Protein AF-A0A7W6RFQ3-F1 (afdb_monomer_lite)

pLDDT: mean 73.25, std 22.26, range [36.75, 98.38]

Foldseek 3Di:
DDDDDDDDDDPPDPDDDDDDDDDDDDDDDPDDDDDPDPPPPPPPVLVVVLVVCCVVPVVVSVVSVVVVVVVVVVVVVCVVCLLVVLVVLLVVLVVLLVVLVVVLVVLLVCLVVPLLVSLLVLLVSLLSLLVSLCSNLVSLPPDDDPPVPPPPPDDPPDPPPDPPDDDDDDDDDDDDDDDDDDDDDDDDDDDDDDDDDDDDDDPDDDDDDDDDDDDDDDDDDDDDPPPDPPPPPVVVSVVSLVVVLVSSVVSLVSSVVSLVSSQVVCVVVVNHDDPSSVSSVVSSVSSVVSSCVSCVVVPPVVPPPPPD

Secondary structure (DSSP, 8-state):
----PPPP------------------------------------HHHHHHHHHHHH-HHHHHHHHHHHHHHHHHHHHHHH-HHHHHHHHHHHHHHHHHHHHHHHHHHHHHHHH-HHHHHHHHHHHHHHHHHHHHHHHHHH--SSS-GGGS------------------------------------------------PPP---PPPP---------------------STHHHHHHHHHHHHHHHHHHHHHHHHHHHHHHHHHHHHHHT--S-HHHHHHHHHHHHHHHHHHHHHSHHHHGGGSSS--

Structure (mmCIF, N/CA/C/O backbone):
data_AF-A0A7W6RFQ3-F1
#
_entry.id   AF-A0A7W6RFQ3-F1
#
loop_
_atom_site.group_PDB
_atom_site.id
_atom_site.type_symbol
_atom_site.label_atom_id
_atom_site.label_alt_id
_atom_site.label_comp_id
_atom_site.label_asym_id
_atom_site.label_entity_id
_atom_site.label_seq_id
_atom_site.pdbx_PDB_ins_code
_atom_site.Cartn_x
_atom_site.Cartn_y
_atom_site.Cartn_z
_atom_site.occupancy
_atom_site.B_iso_or_equiv
_atom_site.auth_seq_id
_atom_site.auth_comp_id
_atom_site.auth_asym_id
_atom_site.auth_atom_id
_atom_site.pdbx_PDB_model_num
ATOM 1 N N . MET A 1 1 ? 15.328 46.735 -15.456 1.00 50.31 1 MET A N 1
ATOM 2 C CA . MET A 1 1 ? 14.967 45.759 -16.505 1.00 50.31 1 MET A CA 1
ATOM 3 C C . MET A 1 1 ? 13.890 44.851 -15.934 1.00 50.31 1 MET A C 1
ATOM 5 O O . MET A 1 1 ? 14.204 44.046 -15.069 1.00 50.31 1 MET A O 1
ATOM 9 N N . LEU A 1 2 ? 12.624 45.067 -16.305 1.00 43.03 2 LEU A N 1
ATOM 10 C CA . LEU A 1 2 ? 11.508 44.216 -15.882 1.00 43.03 2 LEU A CA 1
ATOM 11 C C . LEU A 1 2 ? 11.421 43.020 -16.833 1.00 43.03 2 LEU A C 1
ATOM 13 O O . LEU A 1 2 ? 11.229 43.207 -18.031 1.00 43.03 2 LEU A O 1
ATOM 17 N N . VAL A 1 3 ? 11.587 41.813 -16.296 1.00 50.88 3 VAL A N 1
ATOM 18 C CA . VAL A 1 3 ? 11.426 40.554 -17.031 1.00 50.88 3 VAL A CA 1
ATOM 19 C C . VAL A 1 3 ? 10.013 40.048 -16.757 1.00 50.88 3 VAL A C 1
ATOM 21 O O . VAL A 1 3 ? 9.719 39.553 -15.672 1.00 50.88 3 VAL A O 1
ATOM 24 N N . THR A 1 4 ? 9.122 40.241 -17.724 1.00 55.88 4 THR A N 1
ATOM 25 C CA . THR A 1 4 ? 7.755 39.715 -17.739 1.00 55.88 4 THR A CA 1
ATOM 26 C C . THR A 1 4 ? 7.782 38.238 -18.129 1.00 55.88 4 THR A C 1
ATOM 28 O O . THR A 1 4 ? 8.182 37.885 -19.237 1.00 55.88 4 THR A O 1
ATOM 31 N N . SER A 1 5 ? 7.376 37.359 -17.215 1.00 50.09 5 SER A N 1
ATOM 32 C CA . SER A 1 5 ? 7.257 35.918 -17.449 1.00 50.09 5 SER A CA 1
ATOM 33 C C . SER A 1 5 ? 5.950 35.572 -18.190 1.00 50.09 5 SER A C 1
ATOM 35 O O . SER A 1 5 ? 4.898 36.127 -17.864 1.00 50.09 5 SER A O 1
ATOM 37 N N . PRO A 1 6 ? 5.980 34.661 -19.183 1.00 62.56 6 PRO A N 1
ATOM 38 C CA . PRO A 1 6 ? 4.793 34.253 -19.928 1.00 62.56 6 PRO A CA 1
ATOM 39 C C . PRO A 1 6 ? 3.934 33.258 -19.136 1.00 62.56 6 PRO A C 1
ATOM 41 O O . PRO A 1 6 ? 4.420 32.274 -18.579 1.00 62.56 6 PRO A O 1
ATOM 44 N N . THR A 1 7 ? 2.630 33.522 -19.106 1.00 59.94 7 THR A N 1
ATOM 45 C CA . THR A 1 7 ? 1.593 32.684 -18.495 1.00 59.94 7 THR A CA 1
ATOM 46 C C . THR A 1 7 ? 1.281 31.481 -19.400 1.00 59.94 7 THR A C 1
ATOM 48 O O . THR A 1 7 ? 0.945 31.697 -20.567 1.00 59.94 7 THR A O 1
ATOM 51 N N . PRO A 1 8 ? 1.340 30.223 -18.925 1.00 59.62 8 PRO A N 1
ATOM 52 C CA . PRO A 1 8 ? 0.908 29.084 -19.728 1.00 59.62 8 PRO A CA 1
ATOM 53 C C . PRO A 1 8 ? -0.627 29.019 -19.781 1.00 59.62 8 PRO A C 1
ATOM 55 O O . PRO A 1 8 ? -1.299 28.845 -18.763 1.00 59.62 8 PRO A O 1
ATOM 58 N N . GLN A 1 9 ? -1.183 29.163 -20.985 1.00 56.81 9 GLN A N 1
ATOM 59 C CA . GLN A 1 9 ? -2.595 28.912 -21.271 1.00 56.81 9 GLN A CA 1
ATOM 60 C C . GLN A 1 9 ? -2.863 27.402 -21.213 1.00 56.81 9 GLN A C 1
ATOM 62 O O . GLN A 1 9 ? -2.353 26.630 -22.022 1.00 56.81 9 GLN A O 1
ATOM 67 N N . ASN A 1 10 ? -3.674 26.987 -20.241 1.00 48.34 10 ASN A N 1
ATOM 68 C CA . ASN A 1 10 ? -4.188 25.627 -20.115 1.00 48.34 10 ASN A CA 1
ATOM 69 C C . ASN A 1 10 ? -5.214 25.360 -21.231 1.00 48.34 10 ASN A C 1
ATOM 71 O O . ASN A 1 10 ? -6.371 25.772 -21.141 1.00 48.34 10 ASN A O 1
ATOM 75 N N . ALA A 1 11 ? -4.789 24.667 -22.287 1.00 44.84 11 ALA A N 1
ATOM 76 C CA . ALA A 1 11 ? -5.662 24.162 -23.340 1.00 44.84 11 ALA A CA 1
ATOM 77 C C . ALA A 1 11 ? -6.389 22.894 -22.856 1.00 44.84 11 ALA A C 1
ATOM 79 O O . ALA A 1 11 ? -5.908 21.772 -23.010 1.00 44.84 11 ALA A O 1
ATOM 80 N N . ALA A 1 12 ? -7.564 23.073 -22.254 1.00 46.59 12 ALA A N 1
ATOM 81 C CA . ALA A 1 12 ? -8.476 21.983 -21.929 1.00 46.59 12 ALA A CA 1
ATOM 82 C C . ALA A 1 12 ? -9.219 21.513 -23.195 1.00 46.59 12 ALA A C 1
ATOM 84 O O . ALA A 1 12 ? -10.335 21.947 -23.475 1.00 46.59 12 ALA A O 1
ATOM 85 N N . LEU A 1 13 ? -8.609 20.612 -23.970 1.00 50.53 13 LEU A N 1
ATOM 86 C CA . LEU A 1 13 ? -9.306 19.856 -25.014 1.00 50.53 13 LEU A CA 1
ATOM 87 C C . LEU A 1 13 ? -9.924 18.591 -24.404 1.00 50.53 13 LEU A C 1
ATOM 89 O O . LEU A 1 13 ? -9.301 17.536 -24.307 1.00 50.53 13 LEU A O 1
ATOM 93 N N . PHE A 1 14 ? -11.182 18.724 -23.985 1.00 46.09 14 PHE A N 1
ATOM 94 C CA . PHE A 1 14 ? -12.075 17.618 -23.649 1.00 46.09 14 PHE A CA 1
ATOM 95 C C . PHE A 1 14 ? -12.453 16.863 -24.935 1.00 46.09 14 PHE A C 1
ATOM 97 O O . PHE A 1 14 ? -13.366 17.261 -25.656 1.00 46.09 14 PHE A O 1
ATOM 104 N N . PHE A 1 15 ? -11.760 15.763 -25.233 1.00 48.6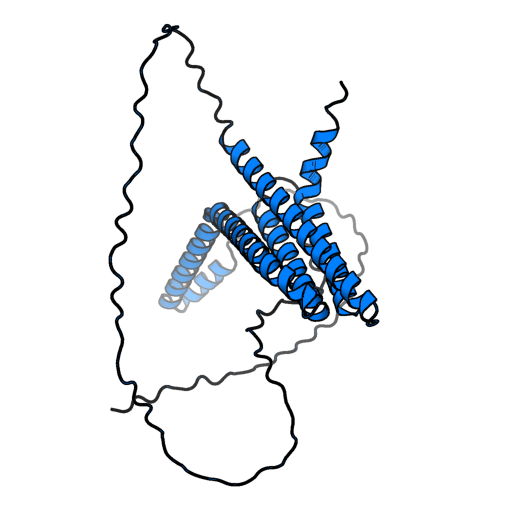6 15 PHE A N 1
ATOM 105 C CA . PHE A 1 15 ? -12.133 14.842 -26.310 1.00 48.66 15 PHE A CA 1
ATOM 106 C C . PHE A 1 15 ? -12.851 13.625 -25.710 1.00 48.66 15 PHE A C 1
ATOM 108 O O . PHE A 1 15 ? -12.245 12.611 -25.375 1.00 48.66 15 PHE A O 1
ATOM 115 N N . ALA A 1 16 ? -14.165 13.748 -25.511 1.00 49.28 16 ALA A N 1
ATOM 116 C CA . ALA A 1 16 ? -15.023 12.664 -25.042 1.00 49.28 16 ALA A CA 1
ATOM 117 C C . ALA A 1 16 ? -15.523 11.823 -26.232 1.00 49.28 16 ALA A C 1
ATOM 119 O O . ALA A 1 16 ? -16.630 12.022 -26.729 1.00 49.28 16 ALA A O 1
ATOM 120 N N . SER A 1 17 ? -14.719 10.864 -26.694 1.00 57.66 17 SER A N 1
ATOM 121 C CA . SER A 1 17 ? -15.147 9.849 -27.664 1.00 57.66 17 SER A CA 1
ATOM 122 C C . SER A 1 17 ? -15.745 8.633 -26.944 1.00 57.66 17 SER A C 1
ATOM 124 O O . SER A 1 17 ? -15.059 7.693 -26.548 1.00 57.66 17 SER A O 1
ATOM 126 N N . ARG A 1 18 ? -17.073 8.636 -26.779 1.00 51.69 18 ARG A N 1
ATOM 127 C CA . ARG A 1 18 ? -17.849 7.427 -26.454 1.00 51.69 18 ARG A CA 1
ATOM 128 C C . ARG A 1 18 ? -17.804 6.472 -27.649 1.00 51.69 18 ARG A C 1
ATOM 130 O O . ARG A 1 18 ? -18.395 6.771 -28.683 1.00 51.69 18 ARG A O 1
ATOM 137 N N . GLN A 1 19 ? -17.157 5.318 -27.503 1.00 55.78 19 GLN A N 1
ATOM 138 C CA . GLN A 1 19 ? -17.326 4.203 -28.438 1.00 55.78 19 GLN A CA 1
ATOM 139 C C . GLN A 1 19 ? -18.462 3.273 -27.972 1.00 55.78 19 GLN A C 1
ATOM 141 O O . GLN A 1 19 ? -18.548 2.978 -26.777 1.00 55.78 19 GLN A O 1
ATOM 146 N N . PRO A 1 20 ? -19.343 2.807 -28.879 1.00 60.16 20 PRO A N 1
ATOM 147 C CA . PRO A 1 20 ? -20.381 1.834 -28.557 1.00 60.16 20 PRO A CA 1
ATOM 148 C C . PRO A 1 20 ? -19.802 0.416 -28.433 1.00 60.16 20 PRO A C 1
ATOM 150 O O . PRO A 1 20 ? -19.043 -0.047 -29.284 1.00 60.16 20 PRO A O 1
ATOM 153 N N . ALA A 1 21 ? -20.199 -0.285 -27.369 1.00 48.47 21 ALA A N 1
ATOM 154 C CA . ALA A 1 21 ? -19.870 -1.683 -27.127 1.00 48.47 21 ALA A CA 1
ATOM 155 C C . ALA A 1 21 ? -20.577 -2.588 -28.151 1.00 48.47 21 ALA A C 1
ATOM 157 O O . ALA A 1 21 ? -21.796 -2.749 -28.118 1.00 48.47 21 ALA A O 1
ATOM 158 N N . VAL A 1 22 ? -19.806 -3.186 -29.059 1.00 57.22 22 VAL A N 1
ATOM 159 C CA . VAL A 1 22 ? -20.290 -4.214 -29.988 1.00 57.22 22 VAL A CA 1
ATOM 160 C C . VAL A 1 22 ? -20.111 -5.579 -29.327 1.00 57.22 22 VAL A C 1
ATOM 162 O O . VAL A 1 22 ? -18.989 -6.041 -29.120 1.00 57.22 22 VAL A O 1
ATOM 165 N N . ALA A 1 23 ? -21.225 -6.221 -28.978 1.00 56.59 23 ALA A N 1
ATOM 166 C CA . ALA A 1 23 ? -21.255 -7.590 -28.483 1.00 56.59 23 ALA A CA 1
ATOM 167 C C . ALA A 1 23 ? -20.775 -8.552 -29.585 1.00 56.59 23 ALA A C 1
ATOM 169 O O . ALA A 1 23 ? -21.462 -8.755 -30.586 1.00 56.59 23 ALA A O 1
ATOM 170 N N . ARG A 1 24 ? -19.588 -9.148 -29.418 1.00 48.66 24 ARG A N 1
ATOM 171 C CA . ARG A 1 24 ? -19.116 -10.240 -30.279 1.00 48.66 24 ARG A CA 1
ATOM 172 C C . ARG A 1 24 ? -19.507 -11.584 -29.677 1.00 48.66 24 ARG A C 1
ATOM 174 O O . ARG A 1 24 ? -18.960 -12.022 -28.672 1.00 48.66 24 ARG A O 1
ATOM 181 N N . SER A 1 25 ? -20.469 -12.206 -30.350 1.00 55.38 25 SER A N 1
ATOM 182 C CA . SER A 1 25 ? -20.849 -13.611 -30.251 1.00 55.38 25 SER A CA 1
ATOM 183 C C . SER A 1 25 ? -19.637 -14.512 -30.514 1.00 55.38 25 SER A C 1
ATOM 185 O O . SER A 1 25 ? -19.032 -14.458 -31.585 1.00 55.38 25 SER A O 1
ATOM 187 N N . SER A 1 26 ? -19.272 -15.327 -29.527 1.00 53.00 26 SER A N 1
ATOM 188 C CA . SER A 1 26 ? -18.285 -16.395 -29.659 1.00 53.00 26 SER A CA 1
ATOM 189 C C . SER A 1 26 ? -18.980 -17.675 -30.135 1.00 53.00 26 SER A C 1
ATOM 191 O O . SER A 1 26 ? -19.398 -18.505 -29.327 1.00 53.00 26 SER A O 1
ATOM 193 N N . ALA A 1 27 ? -19.120 -17.834 -31.449 1.00 49.38 27 ALA A N 1
ATOM 194 C CA . ALA A 1 27 ? -19.365 -19.140 -32.047 1.00 49.38 27 ALA A CA 1
ATOM 195 C C . ALA A 1 27 ? -18.018 -19.862 -32.193 1.00 49.38 27 ALA A C 1
ATOM 197 O O . ALA A 1 27 ? -17.098 -19.362 -32.842 1.00 49.38 27 ALA A O 1
ATOM 198 N N . GLY A 1 28 ? -17.899 -21.015 -31.534 1.00 56.75 28 GLY A N 1
ATOM 199 C CA . GLY A 1 28 ? -16.737 -21.887 -31.612 1.00 56.75 28 GLY A CA 1
ATOM 200 C C . GLY A 1 28 ? -16.536 -22.426 -33.025 1.00 56.75 28 GLY A C 1
ATOM 201 O O . GLY A 1 28 ? -17.416 -23.074 -33.584 1.00 56.75 28 GLY A O 1
ATOM 202 N N . ALA A 1 29 ? -15.349 -22.184 -33.570 1.00 49.03 29 ALA A N 1
ATOM 203 C CA . ALA A 1 29 ? -14.832 -22.875 -34.736 1.00 49.03 29 ALA A CA 1
ATOM 204 C C . ALA A 1 29 ? -13.489 -23.500 -34.346 1.00 49.03 29 ALA A C 1
ATOM 206 O O . ALA A 1 29 ? -12.451 -22.840 -34.316 1.00 49.03 29 ALA A O 1
ATOM 207 N N . SER A 1 30 ? -13.537 -24.785 -34.001 1.00 62.03 30 SER A N 1
ATOM 208 C CA . SER A 1 30 ? -12.372 -25.659 -33.913 1.00 62.03 30 SER A CA 1
ATOM 209 C C . SER A 1 30 ? -11.826 -25.866 -35.328 1.00 62.03 30 SER A C 1
ATOM 211 O O . SER A 1 30 ? -12.314 -26.711 -36.074 1.00 62.03 30 SER A O 1
ATOM 213 N N . GLY A 1 31 ? -10.861 -25.032 -35.712 1.00 47.56 31 GLY A N 1
ATOM 214 C CA . GLY A 1 31 ? -10.110 -25.136 -36.961 1.00 47.56 31 GLY A CA 1
ATOM 215 C C . GLY A 1 31 ? -8.704 -25.709 -36.730 1.00 47.56 31 GLY A C 1
ATOM 216 O O . GLY A 1 31 ? -8.139 -25.515 -35.652 1.00 47.56 31 GLY A O 1
ATOM 217 N N . PRO A 1 32 ? -8.144 -26.424 -37.719 1.00 52.38 32 PRO A N 1
ATOM 218 C CA . PRO A 1 32 ? -6.929 -27.221 -37.586 1.00 52.38 32 PRO A CA 1
ATOM 219 C C . PRO A 1 32 ? -5.690 -26.340 -37.432 1.00 52.38 32 PRO A C 1
ATOM 221 O O . PRO A 1 32 ? -5.537 -25.352 -38.142 1.00 52.38 32 PRO A O 1
ATOM 224 N N . THR A 1 33 ? -4.789 -26.741 -36.537 1.00 56.47 33 THR A N 1
ATOM 225 C CA . THR A 1 33 ? -3.439 -26.195 -36.350 1.00 56.47 33 THR A CA 1
ATOM 226 C C . THR A 1 33 ? -2.581 -26.402 -37.603 1.00 56.47 33 THR A C 1
ATOM 228 O O . THR A 1 33 ? -2.184 -27.544 -37.859 1.00 56.47 33 THR A O 1
ATOM 231 N N . PRO A 1 34 ? -2.227 -25.351 -38.366 1.00 49.62 34 PRO A N 1
ATOM 232 C CA . PRO A 1 34 ? -1.240 -25.459 -39.420 1.00 49.62 34 PRO A CA 1
ATOM 233 C C . PRO A 1 34 ? 0.105 -24.943 -38.908 1.00 49.62 34 PRO A C 1
ATOM 235 O O . PRO A 1 34 ? 0.230 -23.791 -38.510 1.00 49.62 34 PRO A O 1
ATOM 238 N N . GLY A 1 35 ? 1.103 -25.821 -38.969 1.00 48.72 35 GLY A N 1
ATOM 239 C CA . GLY A 1 35 ? 2.469 -25.473 -39.345 1.00 48.72 35 GLY A CA 1
ATOM 240 C C . GLY A 1 35 ? 3.187 -24.436 -38.487 1.00 48.72 35 GLY A C 1
ATOM 241 O O . GLY A 1 35 ? 2.990 -23.232 -38.621 1.00 48.72 35 GLY A O 1
ATOM 242 N N . SER A 1 36 ? 4.151 -24.931 -37.720 1.00 50.47 36 SER A N 1
ATOM 243 C CA . SER A 1 36 ? 5.307 -24.222 -37.177 1.00 50.47 36 SER A CA 1
ATOM 244 C C . SER A 1 36 ? 6.114 -23.541 -38.298 1.00 50.47 36 SER A C 1
ATOM 246 O O . SER A 1 36 ? 7.198 -23.985 -38.667 1.00 50.47 36 SER A O 1
ATOM 248 N N . ALA A 1 37 ? 5.570 -22.481 -38.894 1.00 54.28 37 ALA A N 1
ATOM 249 C CA . ALA A 1 37 ? 6.296 -21.620 -39.807 1.00 54.28 37 ALA A CA 1
ATOM 250 C C . ALA A 1 37 ? 7.289 -20.809 -38.973 1.00 54.28 37 ALA A C 1
ATOM 252 O O . ALA A 1 37 ? 6.911 -20.053 -38.076 1.00 54.28 37 ALA A O 1
ATOM 253 N N . THR A 1 38 ? 8.568 -21.030 -39.256 1.00 52.81 38 THR A N 1
ATOM 254 C CA . THR A 1 38 ? 9.720 -20.259 -38.794 1.00 52.81 38 THR A CA 1
ATOM 255 C C . THR A 1 38 ? 9.373 -18.778 -38.690 1.00 52.81 38 THR A C 1
ATOM 257 O O . THR A 1 38 ? 9.123 -18.115 -39.698 1.00 52.81 38 THR A O 1
ATOM 260 N N . ARG A 1 39 ? 9.343 -18.275 -37.453 1.00 50.84 39 ARG A N 1
ATOM 261 C CA . ARG A 1 39 ? 9.165 -16.869 -37.087 1.00 50.84 39 ARG A CA 1
ATOM 262 C C . ARG A 1 39 ? 10.429 -16.107 -37.497 1.00 50.84 39 ARG A C 1
ATOM 264 O O . ARG A 1 39 ? 11.229 -15.734 -36.652 1.00 50.84 39 ARG A O 1
ATOM 271 N N . ALA A 1 40 ? 10.648 -15.985 -38.802 1.00 54.00 40 ALA A N 1
ATOM 272 C CA . ALA A 1 40 ? 11.656 -15.105 -39.359 1.00 54.00 40 ALA A CA 1
ATOM 273 C C . ALA A 1 40 ? 11.339 -13.684 -38.886 1.00 54.00 40 ALA A C 1
ATOM 275 O O . ALA A 1 40 ? 10.172 -13.280 -38.915 1.00 54.00 40 ALA A O 1
ATOM 276 N N . ASP A 1 41 ? 12.372 -12.994 -38.408 1.00 52.22 41 ASP A N 1
ATOM 277 C CA . ASP A 1 41 ? 12.395 -11.587 -38.027 1.00 52.22 41 ASP A CA 1
ATOM 278 C C . ASP A 1 41 ? 11.496 -10.748 -38.932 1.00 52.22 41 ASP A C 1
ATOM 280 O O . ASP A 1 41 ? 11.868 -10.333 -40.030 1.00 52.22 41 ASP A O 1
ATOM 284 N N . ARG A 1 42 ? 10.268 -10.503 -38.476 1.00 53.25 42 ARG A N 1
ATOM 285 C CA . ARG A 1 42 ? 9.411 -9.510 -39.099 1.00 53.25 42 ARG A CA 1
ATOM 286 C C . ARG A 1 42 ? 9.976 -8.177 -38.636 1.00 53.25 42 ARG A C 1
ATOM 288 O O . ARG A 1 42 ? 9.619 -7.722 -37.550 1.00 53.25 42 ARG A O 1
ATOM 295 N N . ALA A 1 43 ? 10.911 -7.637 -39.421 1.00 58.75 43 ALA A N 1
ATOM 296 C CA . ALA A 1 43 ? 11.426 -6.284 -39.259 1.00 58.75 43 ALA A CA 1
ATOM 297 C C . ALA A 1 43 ? 10.249 -5.364 -38.922 1.00 58.75 43 ALA A C 1
ATOM 299 O O . ALA A 1 43 ? 9.170 -5.465 -39.522 1.00 58.75 43 ALA A O 1
ATOM 300 N N . LEU A 1 44 ? 10.406 -4.577 -37.860 1.00 67.62 44 LEU A N 1
ATOM 301 C CA . LEU A 1 44 ? 9.310 -3.775 -37.344 1.00 67.62 44 LEU A CA 1
ATOM 302 C C . LEU A 1 44 ? 8.873 -2.805 -38.454 1.00 67.62 44 LEU A C 1
ATOM 304 O O . LEU A 1 44 ? 9.733 -2.262 -39.145 1.00 67.62 44 LEU A O 1
ATOM 308 N N . PRO A 1 45 ? 7.564 -2.532 -38.615 1.00 76.62 45 PRO A N 1
ATOM 309 C CA . PRO A 1 45 ? 7.057 -1.628 -39.657 1.00 76.62 45 PRO A CA 1
ATOM 310 C C . PRO A 1 45 ? 7.683 -0.220 -39.602 1.00 76.62 45 PRO A C 1
ATOM 312 O O . PRO A 1 45 ? 7.589 0.552 -40.551 1.00 76.62 45 PRO A O 1
ATOM 315 N N . SER A 1 46 ? 8.335 0.115 -38.490 1.00 79.56 46 SER A N 1
ATOM 316 C CA . SER A 1 46 ? 9.107 1.332 -38.272 1.00 79.56 46 SER A CA 1
ATOM 317 C C . SER A 1 46 ? 10.364 1.438 -39.147 1.00 79.56 46 SER A C 1
ATOM 319 O O . SER A 1 46 ? 10.725 2.549 -39.527 1.00 79.56 46 SER A O 1
ATOM 321 N N . ASP A 1 47 ? 11.031 0.323 -39.462 1.00 86.94 47 ASP A N 1
ATOM 322 C CA . ASP A 1 47 ? 12.273 0.324 -40.249 1.00 86.94 47 ASP A CA 1
ATOM 323 C C . ASP A 1 47 ? 11.984 0.627 -41.732 1.00 86.94 47 ASP A C 1
ATOM 325 O O . ASP A 1 47 ? 12.705 1.404 -42.360 1.00 86.94 47 ASP A O 1
ATOM 329 N N . ASP A 1 48 ? 10.861 0.123 -42.258 1.00 89.81 48 ASP A N 1
ATOM 330 C CA . ASP A 1 48 ? 10.386 0.421 -43.617 1.00 89.81 48 ASP A CA 1
ATOM 331 C C . ASP A 1 48 ? 10.015 1.902 -43.787 1.00 89.81 48 ASP A C 1
ATOM 333 O O . ASP A 1 48 ? 10.319 2.515 -44.812 1.00 89.81 48 ASP A O 1
ATOM 337 N N . LEU A 1 49 ? 9.398 2.512 -42.768 1.00 89.81 49 LEU A N 1
ATOM 338 C CA . LEU A 1 49 ? 9.073 3.942 -42.785 1.00 89.81 49 LEU A CA 1
ATOM 339 C C . LEU A 1 49 ? 10.335 4.811 -42.771 1.00 89.81 49 LEU A C 1
ATOM 341 O O . LEU A 1 49 ? 10.399 5.793 -43.506 1.00 89.81 49 LEU A O 1
ATOM 345 N N . ILE A 1 50 ? 11.354 4.442 -41.989 1.00 91.69 50 ILE A N 1
ATOM 346 C CA . ILE A 1 50 ? 12.647 5.141 -42.008 1.00 91.69 50 ILE A CA 1
ATOM 347 C C . ILE A 1 50 ? 13.330 4.966 -43.365 1.00 91.69 50 ILE A C 1
ATOM 349 O O . ILE A 1 50 ? 13.903 5.925 -43.875 1.00 91.69 50 ILE A O 1
ATOM 353 N N . ALA A 1 51 ? 13.256 3.780 -43.975 1.00 92.12 51 ALA A N 1
ATOM 354 C CA . ALA A 1 51 ? 13.814 3.543 -45.303 1.00 92.12 51 ALA A CA 1
ATOM 355 C C . ALA A 1 51 ? 13.126 4.395 -46.384 1.00 92.12 51 ALA A C 1
ATOM 357 O O . ALA A 1 51 ? 13.801 4.908 -47.277 1.00 92.12 51 ALA A O 1
ATOM 358 N N . MET A 1 52 ? 11.806 4.595 -46.283 1.00 92.88 52 MET A N 1
ATOM 359 C CA . MET A 1 52 ? 11.073 5.521 -47.151 1.00 92.88 52 MET A CA 1
ATOM 360 C C . MET A 1 52 ? 11.495 6.976 -46.917 1.00 92.88 52 MET A C 1
ATOM 362 O O . MET A 1 52 ? 11.830 7.661 -47.878 1.00 92.88 52 MET A O 1
ATOM 366 N N . VAL A 1 53 ? 11.557 7.430 -45.659 1.00 94.50 53 VAL A N 1
ATOM 367 C CA . VAL A 1 53 ? 11.978 8.804 -45.328 1.00 94.50 53 VAL A CA 1
ATOM 368 C C . VAL A 1 53 ? 13.419 9.063 -45.762 1.00 94.50 53 VAL A C 1
ATOM 370 O O . VAL A 1 53 ? 13.687 10.120 -46.309 1.00 94.50 53 VAL A O 1
ATOM 373 N N . ALA A 1 54 ? 14.327 8.093 -45.628 1.00 95.75 54 ALA A N 1
ATOM 374 C CA . ALA A 1 54 ? 15.727 8.233 -46.040 1.00 95.75 54 ALA A CA 1
ATOM 375 C C . ALA A 1 54 ? 15.902 8.493 -47.542 1.00 95.75 54 ALA A C 1
ATOM 377 O O . ALA A 1 54 ? 16.929 9.027 -47.955 1.00 95.75 54 ALA A O 1
ATOM 378 N N . LYS A 1 55 ? 14.920 8.096 -48.360 1.00 95.50 55 LYS A N 1
ATOM 379 C CA . LYS A 1 55 ? 14.921 8.355 -49.800 1.00 95.50 55 LYS A CA 1
ATOM 380 C C . LYS A 1 55 ? 14.538 9.801 -50.129 1.00 95.50 55 LYS A C 1
ATOM 382 O O . LYS A 1 55 ? 15.041 10.332 -51.116 1.00 95.50 55 LYS A O 1
ATOM 387 N N . ASP A 1 56 ? 13.671 10.405 -49.318 1.00 97.06 56 ASP A N 1
ATOM 388 C CA . ASP A 1 56 ? 13.140 11.754 -49.534 1.00 97.06 56 ASP A CA 1
ATOM 389 C C . ASP A 1 56 ? 13.934 12.829 -48.761 1.00 97.06 56 ASP A C 1
ATOM 391 O O . ASP A 1 56 ? 14.139 13.927 -49.275 1.00 97.06 56 ASP A O 1
ATOM 395 N N . ASP A 1 57 ? 14.394 12.516 -47.545 1.00 96.88 57 ASP A N 1
ATOM 396 C CA . ASP A 1 57 ? 15.098 13.410 -46.616 1.00 96.88 57 ASP A CA 1
ATOM 397 C C . ASP A 1 57 ? 16.063 12.599 -45.709 1.00 96.88 57 ASP A C 1
ATOM 399 O O . ASP A 1 57 ? 15.631 11.979 -44.724 1.00 96.88 57 ASP A O 1
ATOM 403 N N . PRO A 1 58 ? 17.371 12.547 -46.038 1.00 94.31 58 PRO A N 1
ATOM 404 C CA . PRO A 1 58 ? 18.338 11.726 -45.310 1.00 94.31 58 PRO A CA 1
ATOM 405 C C . PRO A 1 58 ? 18.593 12.228 -43.881 1.00 94.31 58 PRO A C 1
ATOM 407 O O . PRO A 1 58 ? 18.672 11.407 -42.966 1.00 94.31 58 PRO A O 1
ATOM 410 N N . ASP A 1 59 ? 18.626 13.546 -43.666 1.00 95.19 59 ASP A N 1
ATOM 411 C CA . ASP A 1 59 ? 18.901 14.147 -42.354 1.00 95.19 59 ASP A CA 1
ATOM 412 C C . ASP A 1 59 ? 17.787 13.799 -41.355 1.00 95.19 59 ASP A C 1
ATOM 414 O O . ASP A 1 59 ? 18.030 13.459 -40.192 1.00 95.19 59 ASP A O 1
ATOM 418 N N . ARG A 1 60 ? 16.530 13.809 -41.818 1.00 94.00 60 ARG A N 1
ATOM 419 C CA . ARG A 1 60 ? 15.384 13.404 -40.996 1.00 94.00 60 ARG A CA 1
ATOM 420 C C . ARG A 1 60 ? 15.386 11.910 -40.684 1.00 94.00 60 ARG A C 1
ATOM 422 O O . ARG A 1 60 ? 14.969 11.518 -39.591 1.00 94.00 60 ARG A O 1
ATOM 429 N N . ALA A 1 61 ? 15.823 11.070 -41.620 1.00 94.81 61 ALA A N 1
ATOM 430 C CA . ALA A 1 61 ? 15.927 9.636 -41.382 1.00 94.81 61 ALA A CA 1
ATOM 431 C C . ALA A 1 61 ? 16.993 9.307 -40.332 1.00 94.81 61 ALA A C 1
ATOM 433 O O . ALA A 1 61 ? 16.747 8.449 -39.483 1.00 94.81 61 ALA A O 1
ATOM 434 N N . ASP A 1 62 ? 18.124 10.012 -40.337 1.00 95.75 62 ASP A N 1
ATOM 435 C CA . ASP A 1 62 ? 19.164 9.853 -39.318 1.00 95.75 62 ASP A CA 1
ATOM 436 C C . ASP A 1 62 ? 18.666 10.282 -37.934 1.00 95.75 62 ASP A C 1
ATOM 438 O O . ASP A 1 62 ? 18.772 9.504 -36.985 1.00 95.75 62 ASP A O 1
ATOM 442 N N . ALA A 1 63 ? 17.964 11.416 -37.831 1.00 95.06 63 ALA A N 1
ATOM 443 C CA . ALA A 1 63 ? 17.316 11.819 -36.580 1.00 95.06 63 ALA A CA 1
ATOM 444 C C . ALA A 1 63 ? 16.300 10.771 -36.069 1.00 95.06 63 ALA A C 1
ATOM 446 O O . ALA A 1 63 ? 16.210 10.509 -34.866 1.00 95.06 63 ALA A O 1
ATOM 447 N N . MET A 1 64 ? 15.539 10.127 -36.967 1.00 92.38 64 MET A N 1
ATOM 448 C CA . MET A 1 64 ? 14.618 9.046 -36.590 1.00 92.38 64 MET A CA 1
ATOM 449 C C . MET A 1 64 ? 15.350 7.774 -36.140 1.00 92.38 64 MET A C 1
ATOM 451 O O . MET A 1 64 ? 14.871 7.102 -35.223 1.00 92.38 64 MET A O 1
ATOM 455 N N . ARG A 1 65 ? 16.498 7.438 -36.745 1.00 94.62 65 ARG A N 1
ATOM 456 C CA . ARG A 1 65 ? 17.340 6.307 -36.316 1.00 94.62 65 ARG A CA 1
ATOM 457 C C . ARG A 1 65 ? 17.925 6.548 -34.930 1.00 94.62 65 ARG A C 1
ATOM 459 O O . ARG A 1 65 ? 17.786 5.678 -34.074 1.00 94.62 65 ARG A O 1
ATOM 466 N N . GLU A 1 66 ? 18.484 7.731 -34.683 1.00 96.12 66 GLU A N 1
ATOM 467 C CA . GLU A 1 66 ? 19.006 8.120 -33.367 1.00 96.12 66 GLU A CA 1
ATOM 468 C C . GLU A 1 66 ? 17.912 8.056 -32.290 1.00 96.12 66 GLU A C 1
ATOM 470 O O . GLU A 1 66 ? 18.118 7.496 -31.211 1.00 96.12 66 GLU A O 1
ATOM 475 N N . GLN A 1 67 ? 16.704 8.550 -32.595 1.00 94.88 67 GLN A N 1
ATOM 476 C CA . GLN A 1 67 ? 15.570 8.469 -31.673 1.00 94.88 67 GLN A CA 1
ATOM 477 C C . GLN A 1 67 ? 15.167 7.015 -31.380 1.00 94.88 67 GLN A C 1
ATOM 479 O O . GLN A 1 67 ? 14.884 6.674 -30.228 1.00 94.88 67 GLN A O 1
ATOM 484 N N . GLN A 1 68 ? 15.136 6.146 -32.396 1.00 94.00 68 GLN A N 1
ATOM 485 C CA . GLN A 1 68 ? 14.850 4.725 -32.192 1.00 94.00 68 GLN A CA 1
ATOM 486 C C . GLN A 1 68 ? 15.924 4.037 -31.353 1.00 94.00 68 GLN A C 1
ATOM 488 O O . GLN A 1 68 ? 15.586 3.233 -30.483 1.00 94.00 68 GLN A O 1
ATOM 493 N N . GLU A 1 69 ? 17.198 4.349 -31.581 1.00 95.38 69 GLU A N 1
ATOM 494 C CA . GLU A 1 69 ? 18.290 3.790 -30.795 1.00 95.38 69 GLU A CA 1
ATOM 495 C C . GLU A 1 69 ? 18.192 4.227 -29.330 1.00 95.38 69 GLU A C 1
ATOM 497 O O . GLU A 1 69 ? 18.243 3.379 -28.440 1.00 95.38 69 GLU A O 1
ATOM 502 N N . HIS A 1 70 ? 17.923 5.508 -29.066 1.00 92.06 70 HIS A N 1
ATOM 503 C CA . HIS A 1 70 ? 17.703 6.010 -27.709 1.00 92.06 70 HIS A CA 1
ATOM 504 C C . HIS A 1 70 ? 16.514 5.316 -27.019 1.00 92.06 70 HIS A C 1
ATOM 506 O O . HIS A 1 70 ? 16.593 4.956 -25.844 1.00 92.06 70 HIS A O 1
ATOM 512 N N . LEU A 1 71 ? 15.413 5.068 -27.739 1.00 93.38 71 LEU A N 1
ATOM 513 C CA . LEU A 1 71 ? 14.272 4.315 -27.205 1.00 93.38 71 LEU A CA 1
ATOM 514 C C . LEU A 1 71 ? 14.620 2.847 -26.922 1.00 93.38 71 LEU A C 1
ATOM 516 O O . LEU A 1 71 ? 14.227 2.334 -25.875 1.00 93.38 71 LEU A O 1
ATOM 520 N N . ARG A 1 72 ? 15.376 2.178 -27.804 1.00 93.00 72 ARG A N 1
ATOM 521 C CA . ARG A 1 72 ? 15.849 0.798 -27.585 1.00 93.00 72 ARG A CA 1
ATOM 522 C C . ARG A 1 72 ? 16.791 0.717 -26.386 1.00 93.00 72 ARG A C 1
ATOM 524 O O . ARG A 1 72 ? 16.650 -0.191 -25.574 1.00 93.00 72 ARG A O 1
ATOM 531 N N . GLN A 1 73 ? 17.701 1.678 -26.234 1.00 94.56 73 GLN A N 1
ATOM 532 C CA . GLN A 1 73 ? 18.588 1.767 -25.072 1.00 94.56 73 GLN A CA 1
ATOM 533 C C . GLN A 1 73 ? 17.795 2.005 -23.780 1.00 94.56 73 GLN A C 1
ATOM 535 O O . GLN A 1 73 ? 18.046 1.338 -22.779 1.00 94.56 73 GLN A O 1
ATOM 540 N N . ALA A 1 74 ? 16.792 2.889 -23.799 1.00 87.56 74 ALA A N 1
ATOM 541 C CA . ALA A 1 74 ? 15.919 3.121 -22.650 1.00 87.56 74 ALA A CA 1
ATOM 542 C C . ALA A 1 74 ? 15.093 1.874 -22.282 1.00 87.56 74 ALA A C 1
ATOM 544 O O . ALA A 1 74 ? 14.957 1.557 -21.101 1.00 87.56 74 ALA A O 1
ATOM 545 N N . GLN A 1 75 ? 14.579 1.138 -23.274 1.00 87.62 75 GLN A N 1
ATOM 546 C CA . GLN A 1 75 ? 13.883 -0.136 -23.060 1.00 87.62 75 GLN A CA 1
ATOM 547 C C . GLN A 1 75 ? 14.817 -1.193 -22.469 1.00 87.62 75 GLN A C 1
ATOM 549 O O . GLN A 1 75 ? 14.503 -1.755 -21.426 1.00 87.62 75 GLN A O 1
ATOM 554 N N . ALA A 1 76 ? 16.001 -1.386 -23.056 1.00 89.25 76 ALA A N 1
ATOM 555 C CA . ALA A 1 76 ? 17.004 -2.308 -22.531 1.00 89.25 76 ALA A CA 1
ATOM 556 C C . ALA A 1 76 ? 17.418 -1.947 -21.096 1.00 89.25 76 ALA A C 1
ATOM 558 O O . ALA A 1 76 ? 17.631 -2.828 -20.266 1.00 89.25 76 ALA A O 1
ATOM 559 N N . TRP A 1 77 ? 17.489 -0.652 -20.772 1.00 85.94 77 TRP A N 1
ATOM 560 C CA . TRP A 1 77 ? 17.755 -0.194 -19.414 1.00 85.94 77 TRP A CA 1
ATOM 561 C C . TRP A 1 77 ? 16.612 -0.534 -18.445 1.00 85.94 77 TRP A C 1
ATOM 563 O O . TRP A 1 77 ? 16.885 -0.969 -17.326 1.00 85.94 77 TRP A O 1
ATOM 573 N N . LEU A 1 78 ? 15.348 -0.385 -18.851 1.00 84.56 78 LEU A N 1
ATOM 574 C CA . LEU A 1 78 ? 14.195 -0.793 -18.037 1.00 84.56 78 LEU A CA 1
ATOM 575 C C . LEU A 1 78 ? 14.163 -2.314 -17.828 1.00 84.56 78 LEU A C 1
ATOM 577 O O . LEU A 1 78 ? 13.979 -2.768 -16.698 1.00 84.56 78 LEU A O 1
ATOM 581 N N . ASP A 1 79 ? 14.427 -3.083 -18.884 1.00 82.81 79 ASP A N 1
ATOM 582 C CA . ASP A 1 79 ? 14.458 -4.548 -18.857 1.00 82.81 79 ASP A CA 1
ATOM 583 C C . ASP A 1 79 ? 15.625 -5.096 -18.019 1.00 82.81 79 ASP A C 1
ATOM 585 O O . ASP A 1 79 ? 15.515 -6.159 -17.409 1.00 82.81 79 ASP A O 1
ATOM 589 N N . ALA A 1 80 ? 16.737 -4.358 -17.938 1.00 85.62 80 ALA A N 1
ATOM 590 C CA . ALA A 1 80 ? 17.903 -4.730 -17.139 1.00 85.62 80 ALA A CA 1
ATOM 591 C C . ALA A 1 80 ? 17.776 -4.378 -15.645 1.00 85.62 80 ALA A C 1
ATOM 593 O O . ALA A 1 80 ? 18.554 -4.884 -14.834 1.00 85.62 80 ALA A O 1
ATOM 594 N N . ASN A 1 81 ? 16.819 -3.527 -15.250 1.00 90.00 81 ASN A N 1
ATOM 595 C CA . ASN A 1 81 ? 16.683 -3.048 -13.867 1.00 90.00 81 ASN A CA 1
ATOM 596 C C . ASN A 1 81 ? 15.370 -3.421 -13.127 1.00 90.00 81 ASN A C 1
ATOM 598 O O . ASN A 1 81 ? 15.020 -2.700 -12.185 1.00 90.00 81 ASN A O 1
ATOM 602 N N . PRO A 1 82 ? 14.655 -4.531 -13.424 1.00 86.81 82 PRO A N 1
ATOM 603 C CA . PRO A 1 82 ? 13.415 -4.864 -12.717 1.00 86.81 82 PRO A CA 1
ATOM 604 C C . PRO A 1 82 ? 13.662 -5.085 -11.221 1.00 86.81 82 PRO A C 1
ATOM 606 O O . PRO A 1 82 ? 12.949 -4.529 -10.394 1.00 86.81 82 PRO A O 1
ATOM 609 N N . ALA A 1 83 ? 14.765 -5.754 -10.861 1.00 85.31 83 ALA A N 1
ATOM 610 C CA . ALA A 1 83 ? 15.126 -6.003 -9.466 1.00 85.31 83 ALA A CA 1
ATOM 611 C C . ALA A 1 83 ? 15.310 -4.713 -8.641 1.00 85.31 83 ALA A C 1
ATOM 613 O O . ALA A 1 83 ? 14.966 -4.680 -7.463 1.00 85.31 83 ALA A O 1
ATOM 614 N N . ARG A 1 84 ? 15.821 -3.629 -9.247 1.00 87.75 84 ARG A N 1
ATOM 615 C CA . ARG A 1 84 ? 15.966 -2.333 -8.557 1.00 87.75 84 ARG A CA 1
ATOM 616 C C . ARG A 1 84 ? 14.624 -1.638 -8.365 1.00 87.75 84 ARG A C 1
ATOM 618 O O . ARG A 1 84 ? 14.410 -1.011 -7.333 1.00 87.75 84 ARG A O 1
ATOM 625 N N . ILE A 1 85 ? 13.739 -1.737 -9.356 1.00 89.25 85 ILE A N 1
ATOM 626 C CA . ILE A 1 85 ? 12.383 -1.185 -9.275 1.00 89.25 85 ILE A CA 1
ATOM 627 C C . ILE A 1 85 ? 11.590 -1.925 -8.195 1.00 89.25 85 ILE A C 1
ATOM 629 O O . ILE A 1 85 ? 10.909 -1.285 -7.395 1.00 89.25 85 ILE A O 1
ATOM 633 N N . ASP A 1 86 ? 11.713 -3.248 -8.138 1.00 91.44 86 ASP A N 1
ATOM 634 C CA . ASP A 1 86 ? 11.051 -4.076 -7.136 1.00 91.44 86 ASP A CA 1
ATOM 635 C C . ASP A 1 86 ? 11.577 -3.782 -5.727 1.00 91.44 86 ASP A C 1
ATOM 637 O O . ASP A 1 86 ? 10.780 -3.529 -4.823 1.00 91.44 86 ASP A O 1
ATOM 641 N N . GLU A 1 87 ? 12.895 -3.682 -5.531 1.00 91.56 87 GLU A N 1
ATOM 642 C CA . GLU A 1 87 ? 13.444 -3.304 -4.221 1.00 91.56 87 GLU A CA 1
ATOM 643 C C . GLU A 1 87 ? 13.003 -1.892 -3.804 1.00 91.56 87 GLU A C 1
ATOM 645 O O . GLU A 1 87 ? 12.585 -1.680 -2.666 1.00 91.56 87 GLU A O 1
ATOM 650 N N . ALA A 1 88 ? 12.992 -0.928 -4.731 1.00 93.00 88 ALA A N 1
ATOM 651 C CA . ALA A 1 88 ? 12.494 0.419 -4.453 1.00 93.00 88 ALA A CA 1
ATOM 652 C C . ALA A 1 88 ? 11.005 0.422 -4.059 1.00 93.00 88 ALA A C 1
ATOM 654 O O . ALA A 1 88 ? 10.600 1.173 -3.168 1.00 93.00 88 ALA A O 1
ATOM 655 N N . ARG A 1 89 ? 10.180 -0.430 -4.683 1.00 94.31 89 ARG A N 1
ATOM 656 C CA . ARG A 1 89 ? 8.764 -0.608 -4.319 1.00 94.31 89 ARG A CA 1
ATOM 657 C C . ARG A 1 89 ? 8.607 -1.251 -2.943 1.00 94.31 89 ARG A C 1
ATOM 659 O O . ARG A 1 89 ? 7.789 -0.771 -2.155 1.00 94.31 89 ARG A O 1
ATOM 666 N N . LYS A 1 90 ? 9.398 -2.284 -2.628 1.00 95.12 90 LYS A N 1
ATOM 667 C CA . LYS A 1 90 ? 9.422 -2.899 -1.292 1.00 95.12 90 LYS A CA 1
ATOM 668 C C . LYS A 1 90 ? 9.780 -1.867 -0.227 1.00 95.12 90 LYS A C 1
ATOM 670 O O . LYS A 1 90 ? 9.071 -1.746 0.771 1.00 95.12 90 LYS A O 1
ATOM 675 N N . GLU A 1 91 ? 10.822 -1.080 -0.464 1.00 95.94 91 GLU A N 1
ATOM 676 C CA . GLU A 1 91 ? 11.280 -0.051 0.465 1.00 95.94 91 GLU A CA 1
ATOM 677 C C . GLU A 1 91 ? 10.241 1.066 0.654 1.00 95.94 91 GLU A C 1
ATOM 679 O O . GLU A 1 91 ? 9.904 1.421 1.785 1.00 95.94 91 GLU A O 1
ATOM 684 N N . ALA A 1 92 ? 9.628 1.552 -0.429 1.00 96.19 92 ALA A N 1
ATOM 685 C CA . ALA A 1 92 ? 8.540 2.526 -0.347 1.00 96.19 92 ALA A CA 1
ATOM 686 C C . ALA A 1 92 ? 7.345 1.995 0.470 1.00 96.19 92 ALA A C 1
ATOM 688 O O . ALA A 1 92 ? 6.765 2.719 1.287 1.00 96.19 92 ALA A O 1
ATOM 689 N N . ALA A 1 93 ? 6.997 0.715 0.308 1.00 96.75 93 ALA A N 1
ATOM 690 C CA . ALA A 1 93 ? 5.952 0.076 1.098 1.00 96.75 93 ALA A CA 1
ATOM 691 C C . ALA A 1 93 ? 6.331 -0.053 2.586 1.00 96.75 93 ALA A C 1
ATOM 693 O O . ALA A 1 93 ? 5.491 0.225 3.451 1.00 96.75 93 ALA A O 1
ATOM 694 N N . ARG A 1 94 ? 7.588 -0.400 2.911 1.00 97.19 94 ARG A N 1
ATOM 695 C CA . ARG A 1 94 ? 8.104 -0.423 4.298 1.00 97.19 94 ARG A CA 1
ATOM 696 C C . ARG A 1 94 ? 7.992 0.960 4.948 1.00 97.19 94 ARG A C 1
ATOM 698 O O . ARG A 1 94 ? 7.434 1.085 6.042 1.00 97.19 94 ARG A O 1
ATOM 705 N N . GLN A 1 95 ? 8.430 2.009 4.252 1.00 97.94 95 GLN A N 1
ATOM 706 C CA . GLN A 1 95 ? 8.326 3.395 4.722 1.00 97.94 95 GLN A CA 1
ATOM 707 C C . GLN A 1 95 ? 6.870 3.816 4.949 1.00 97.94 95 GLN A C 1
ATOM 709 O O . GLN A 1 95 ? 6.550 4.463 5.951 1.00 97.94 95 GLN A O 1
ATOM 714 N N . LYS A 1 96 ? 5.956 3.397 4.065 1.00 97.50 96 LYS A N 1
ATOM 715 C CA . LYS A 1 96 ? 4.524 3.666 4.222 1.00 97.50 96 LYS A CA 1
ATOM 716 C C . LYS A 1 96 ? 3.953 2.999 5.478 1.00 97.50 96 LYS A C 1
ATOM 718 O O . LYS A 1 96 ? 3.227 3.657 6.222 1.00 97.50 96 LYS A O 1
ATOM 723 N N . ILE A 1 97 ? 4.323 1.751 5.784 1.00 97.19 97 ILE A N 1
ATOM 724 C CA . ILE A 1 97 ? 3.929 1.096 7.046 1.00 97.19 97 ILE A CA 1
ATOM 725 C C . ILE A 1 97 ? 4.507 1.829 8.261 1.00 97.19 97 ILE A C 1
ATOM 727 O O . ILE A 1 97 ? 3.781 2.052 9.232 1.00 97.19 97 ILE A O 1
ATOM 731 N N . ALA A 1 98 ? 5.776 2.242 8.218 1.00 97.88 98 ALA A N 1
ATOM 732 C CA . ALA A 1 98 ? 6.395 2.995 9.308 1.00 97.88 98 ALA A CA 1
ATOM 733 C C . ALA A 1 98 ? 5.645 4.310 9.591 1.00 97.88 98 ALA A C 1
ATOM 735 O O . ALA A 1 98 ? 5.324 4.612 10.744 1.00 97.88 98 ALA A O 1
ATOM 736 N N . ARG A 1 99 ? 5.262 5.044 8.540 1.00 98.12 99 ARG A N 1
ATOM 737 C CA . ARG A 1 99 ? 4.418 6.240 8.656 1.00 98.12 99 ARG A CA 1
ATOM 738 C C . ARG A 1 99 ? 3.046 5.925 9.259 1.00 98.12 99 ARG A C 1
ATOM 740 O O . ARG A 1 99 ? 2.620 6.618 10.179 1.00 98.12 99 ARG A O 1
ATOM 747 N N . ILE A 1 100 ? 2.372 4.867 8.798 1.00 97.75 100 ILE A N 1
ATOM 748 C CA . ILE A 1 100 ? 1.071 4.442 9.347 1.00 97.75 100 ILE A CA 1
ATOM 749 C C . ILE A 1 100 ? 1.191 4.138 10.848 1.00 97.75 100 ILE A C 1
ATOM 751 O O . ILE A 1 100 ? 0.334 4.554 11.626 1.00 97.75 100 ILE A O 1
ATOM 755 N N . LYS A 1 101 ? 2.264 3.463 11.285 1.00 97.75 101 LYS A N 1
ATOM 756 C CA . LYS A 1 101 ? 2.520 3.177 12.707 1.00 97.75 101 LYS A CA 1
ATOM 757 C C . LYS A 1 101 ? 2.635 4.457 13.544 1.00 97.75 101 LYS A C 1
ATOM 759 O O . LYS A 1 101 ? 2.059 4.511 14.630 1.00 97.75 101 LYS A O 1
ATOM 764 N N . ALA A 1 102 ? 3.326 5.481 13.041 1.00 97.81 102 ALA A N 1
ATOM 765 C CA . ALA A 1 102 ? 3.419 6.777 13.712 1.00 97.81 102 ALA A CA 1
ATOM 766 C C . ALA A 1 102 ? 2.045 7.469 13.804 1.00 97.81 102 ALA A C 1
ATOM 768 O O . ALA A 1 102 ? 1.638 7.919 14.875 1.00 97.81 102 ALA A O 1
ATOM 769 N N . GLU A 1 103 ? 1.276 7.477 12.712 1.00 97.44 103 GLU A N 1
ATOM 770 C CA . GLU A 1 103 ? -0.061 8.083 12.688 1.00 97.44 103 GLU A CA 1
ATOM 771 C C . GLU A 1 103 ? -1.064 7.352 13.605 1.00 97.44 103 GLU A C 1
ATOM 773 O O . GLU A 1 103 ? -1.936 7.990 14.197 1.00 97.44 103 GLU A O 1
ATOM 778 N N . LEU A 1 104 ? -0.916 6.036 13.813 1.00 97.38 104 LEU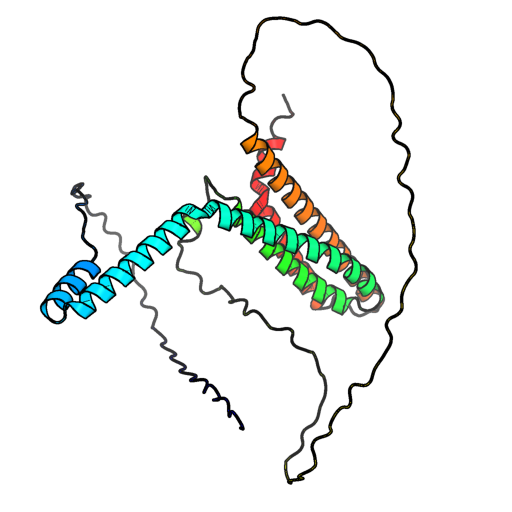 A N 1
ATOM 779 C CA . LEU A 1 104 ? -1.741 5.272 14.760 1.00 97.38 104 LEU A CA 1
ATOM 780 C C . LEU A 1 104 ? -1.560 5.723 16.215 1.00 97.38 104 LEU A C 1
ATOM 782 O O . LEU A 1 104 ? -2.509 5.632 16.995 1.00 97.38 104 LEU A O 1
ATOM 786 N N . GLN A 1 105 ? -0.378 6.211 16.599 1.00 96.75 105 GLN A N 1
ATOM 787 C CA . GLN A 1 105 ? -0.159 6.738 17.949 1.00 96.75 105 GLN A CA 1
ATOM 788 C C . GLN A 1 105 ? -0.963 8.022 18.172 1.00 96.75 105 GLN A C 1
ATOM 790 O O . GLN A 1 105 ? -1.668 8.133 19.175 1.00 96.75 105 GLN A O 1
ATOM 795 N N . ALA A 1 106 ? -0.940 8.940 17.201 1.00 96.69 106 ALA A N 1
ATOM 796 C CA . ALA A 1 106 ? -1.770 10.144 17.228 1.00 96.69 106 ALA A CA 1
ATOM 797 C C . ALA A 1 106 ? -3.266 9.792 17.250 1.00 96.69 106 ALA A C 1
ATOM 799 O O . ALA A 1 106 ? -4.046 10.375 18.006 1.00 96.69 106 ALA A O 1
ATOM 800 N N . LEU A 1 107 ? -3.659 8.773 16.480 1.00 96.56 107 LEU A N 1
ATOM 801 C CA . LEU A 1 107 ? -5.043 8.321 16.403 1.00 96.56 107 LEU A CA 1
ATOM 802 C C . LEU A 1 107 ? -5.576 7.821 17.752 1.00 96.56 107 LEU A C 1
ATOM 804 O O . LEU A 1 107 ? -6.718 8.112 18.095 1.00 96.56 107 LEU A O 1
ATOM 808 N N . ARG A 1 108 ? -4.755 7.121 18.548 1.00 97.38 108 ARG A N 1
ATOM 809 C CA . ARG A 1 108 ? -5.143 6.655 19.894 1.00 97.38 108 ARG A CA 1
ATOM 810 C C . ARG A 1 108 ? -5.528 7.808 20.818 1.00 97.38 108 ARG A C 1
ATOM 812 O O . ARG A 1 108 ? -6.500 7.679 21.555 1.00 97.38 108 ARG A O 1
ATOM 819 N N . MET A 1 109 ? -4.807 8.925 20.746 1.00 97.12 109 MET A N 1
ATOM 820 C CA . MET A 1 109 ? -5.122 10.121 21.533 1.00 97.12 109 MET A CA 1
ATOM 821 C C . MET A 1 109 ? -6.416 10.784 21.046 1.00 97.12 109 MET A C 1
ATOM 823 O O . MET A 1 109 ? -7.208 11.268 21.851 1.00 97.12 109 MET A O 1
ATOM 827 N N . MET A 1 110 ? -6.664 10.746 19.734 1.00 96.50 110 MET A N 1
ATOM 828 C CA . MET A 1 110 ? -7.852 11.339 19.118 1.00 96.50 110 MET A CA 1
ATOM 829 C C . MET A 1 110 ? -9.152 10.601 19.466 1.00 96.50 110 MET A C 1
ATOM 831 O O . MET A 1 110 ? -10.199 11.232 19.529 1.00 96.50 110 MET A O 1
ATOM 835 N N . VAL A 1 111 ? -9.113 9.290 19.732 1.00 97.44 111 VAL A N 1
ATOM 836 C CA . VAL A 1 111 ? -10.320 8.505 20.072 1.00 97.44 111 VAL A CA 1
ATOM 837 C C . VAL A 1 111 ? -11.060 9.067 21.286 1.00 97.44 111 VAL A C 1
ATOM 839 O O . VAL A 1 111 ? -12.286 9.032 21.320 1.00 97.44 111 VAL A O 1
ATOM 842 N N . ALA A 1 112 ? -10.330 9.576 22.281 1.00 95.75 112 ALA A N 1
ATOM 843 C CA . ALA A 1 112 ? -10.931 10.101 23.502 1.00 95.75 112 ALA A CA 1
ATOM 844 C C . ALA A 1 112 ? -11.600 11.470 23.300 1.00 95.75 112 ALA A C 1
ATOM 846 O O . ALA A 1 112 ? -12.551 11.787 24.008 1.00 95.75 112 ALA A O 1
ATOM 847 N N . THR A 1 113 ? -11.106 12.277 22.358 1.00 97.12 113 THR A N 1
ATOM 848 C CA . THR A 1 113 ? -11.567 13.658 22.144 1.00 97.12 113 THR A CA 1
ATOM 849 C C . THR A 1 113 ? -12.549 13.779 20.985 1.00 97.12 113 THR A C 1
ATOM 851 O O . THR A 1 113 ? -13.512 14.533 21.074 1.00 97.12 113 THR A O 1
ATOM 854 N N . ASN A 1 114 ? -12.319 13.046 19.895 1.00 97.06 114 ASN A N 1
ATOM 855 C CA . ASN A 1 114 ? -13.169 13.028 18.713 1.00 97.06 114 ASN A CA 1
ATOM 856 C C . ASN A 1 114 ? -13.179 11.619 18.079 1.00 97.06 114 ASN A C 1
ATOM 858 O O . ASN A 1 114 ? -12.416 11.344 17.141 1.00 97.06 114 ASN A O 1
ATOM 862 N N . PRO A 1 115 ? -14.037 10.710 18.578 1.00 96.75 115 PRO A N 1
ATOM 863 C CA . PRO A 1 115 ? -14.077 9.325 18.114 1.00 96.75 115 PRO A CA 1
ATOM 864 C C . PRO A 1 115 ? -14.546 9.199 16.658 1.00 96.75 115 PRO A C 1
ATOM 866 O O . PRO A 1 115 ? -14.080 8.313 15.941 1.00 96.75 115 PRO A O 1
ATOM 869 N N . GLU A 1 116 ? -15.416 10.094 16.179 1.00 96.31 116 GLU A N 1
ATOM 870 C CA . GLU A 1 116 ? -15.890 10.048 14.795 1.00 96.31 116 GLU A CA 1
ATOM 871 C C . GLU A 1 116 ? -14.775 10.407 13.804 1.00 96.31 116 GLU A C 1
ATOM 873 O O . GLU A 1 116 ? -14.533 9.677 12.838 1.00 96.31 116 GLU A O 1
ATOM 878 N N . ALA A 1 117 ? -14.040 11.494 14.056 1.00 96.81 117 ALA A N 1
ATOM 879 C CA . ALA A 1 117 ? -12.902 11.870 13.224 1.00 96.81 117 ALA A CA 1
ATOM 880 C C . ALA A 1 117 ? -11.778 10.823 13.294 1.00 96.81 117 ALA A C 1
ATOM 882 O O . ALA A 1 117 ? -11.176 10.503 12.263 1.00 96.81 117 ALA A O 1
ATOM 883 N N . ALA A 1 118 ? -11.551 10.224 14.471 1.00 97.25 118 ALA A N 1
ATOM 884 C CA . ALA A 1 118 ? -10.624 9.107 14.624 1.00 97.25 118 ALA A CA 1
ATOM 885 C C . ALA A 1 118 ? -11.035 7.904 13.751 1.00 97.25 118 ALA A C 1
ATOM 887 O O . ALA A 1 118 ? -10.186 7.333 13.067 1.00 97.25 118 ALA A O 1
ATOM 888 N N . ALA A 1 119 ? -12.326 7.555 13.690 1.00 96.81 119 ALA A N 1
ATOM 889 C CA . ALA A 1 119 ? -12.821 6.488 12.818 1.00 96.81 119 ALA A CA 1
ATOM 890 C C . ALA A 1 119 ? -12.611 6.809 11.326 1.00 96.81 119 ALA A C 1
ATOM 892 O O . ALA A 1 119 ? -12.084 5.976 10.586 1.00 96.81 119 ALA A O 1
ATOM 893 N N . ARG A 1 120 ? -12.919 8.035 10.879 1.00 97.69 120 ARG A N 1
ATOM 894 C CA . ARG A 1 120 ? -12.676 8.456 9.482 1.00 97.69 120 ARG A CA 1
ATOM 895 C C . ARG A 1 120 ? -11.196 8.356 9.107 1.00 97.69 120 ARG A C 1
ATOM 897 O O . ARG A 1 120 ? -10.856 7.848 8.036 1.00 97.69 120 ARG A O 1
ATOM 904 N N . ARG A 1 121 ? -10.297 8.801 9.991 1.00 97.94 121 ARG A N 1
ATOM 905 C CA . ARG A 1 121 ? -8.851 8.709 9.751 1.00 97.94 121 ARG A CA 1
ATOM 906 C C . ARG A 1 121 ? -8.356 7.259 9.805 1.00 97.94 121 ARG A C 1
ATOM 908 O O . ARG A 1 121 ? -7.520 6.895 8.980 1.00 97.94 121 ARG A O 1
ATOM 915 N N . ALA A 1 122 ? -8.919 6.414 10.672 1.00 97.44 122 ALA A N 1
ATOM 916 C CA . ALA A 1 122 ? -8.664 4.971 10.667 1.00 97.44 122 ALA A CA 1
ATOM 917 C C . ALA A 1 122 ? -9.032 4.332 9.318 1.00 97.44 122 ALA A C 1
ATOM 919 O O . ALA A 1 122 ? -8.267 3.526 8.793 1.00 97.44 122 ALA A O 1
ATOM 920 N N . ALA A 1 123 ? -10.169 4.717 8.728 1.00 98.00 123 ALA A N 1
ATOM 921 C CA . ALA A 1 123 ? -10.601 4.217 7.424 1.00 98.00 123 ALA A CA 1
ATOM 922 C C . ALA A 1 123 ? -9.593 4.557 6.313 1.00 98.00 123 ALA A C 1
ATOM 924 O O . ALA A 1 123 ? -9.247 3.700 5.499 1.00 98.00 123 ALA A O 1
ATOM 925 N N . ALA A 1 124 ? -9.084 5.795 6.293 1.00 98.31 124 ALA A N 1
ATOM 926 C CA . ALA A 1 124 ? -8.041 6.213 5.354 1.00 98.31 124 ALA A CA 1
ATOM 927 C C . ALA A 1 124 ? -6.750 5.394 5.536 1.00 98.31 124 ALA A C 1
ATOM 929 O O . ALA A 1 124 ? -6.253 4.816 4.571 1.00 98.31 124 ALA A O 1
ATOM 930 N N . LEU A 1 125 ? -6.279 5.247 6.780 1.00 97.94 125 LEU A N 1
ATOM 931 C CA . LEU A 1 125 ? -5.086 4.457 7.103 1.00 97.94 125 LEU A CA 1
ATOM 932 C C . LEU A 1 125 ? -5.225 2.977 6.721 1.00 97.94 125 LEU A C 1
ATOM 934 O O . LEU A 1 125 ? -4.256 2.360 6.286 1.00 97.94 125 LEU A O 1
ATOM 938 N N . ALA A 1 126 ? -6.422 2.398 6.845 1.00 98.06 126 ALA A N 1
ATOM 939 C CA . ALA A 1 126 ? -6.674 1.022 6.430 1.00 98.06 126 ALA A CA 1
ATOM 940 C C . ALA A 1 126 ? -6.539 0.848 4.909 1.00 98.06 126 ALA A C 1
ATOM 942 O O . ALA A 1 126 ? -5.928 -0.119 4.454 1.00 98.06 126 ALA A O 1
ATOM 943 N N . ARG A 1 127 ? -7.064 1.793 4.117 1.00 98.38 127 ARG A N 1
ATOM 944 C CA . ARG A 1 127 ? -6.900 1.791 2.653 1.00 98.38 127 ARG A CA 1
ATOM 945 C C . ARG A 1 127 ? -5.430 1.954 2.267 1.00 98.38 127 ARG A C 1
ATOM 947 O O . ARG A 1 127 ? -4.938 1.205 1.430 1.00 98.38 127 ARG A O 1
ATOM 954 N N . ASP A 1 128 ? -4.717 2.858 2.936 1.00 97.94 128 ASP A N 1
ATOM 955 C CA . ASP A 1 128 ? -3.284 3.061 2.724 1.00 97.94 128 ASP A CA 1
ATOM 956 C C . ASP A 1 128 ? -2.448 1.822 3.053 1.00 97.94 128 ASP A C 1
ATOM 958 O O . ASP A 1 128 ? -1.526 1.496 2.301 1.00 97.94 128 ASP A O 1
ATOM 962 N N . LEU A 1 129 ? -2.793 1.111 4.133 1.00 97.75 129 LEU A N 1
ATOM 963 C CA . LEU A 1 129 ? -2.177 -0.164 4.493 1.00 97.75 129 LEU A CA 1
ATOM 964 C C . LEU A 1 129 ? -2.440 -1.227 3.421 1.00 97.75 129 LEU A C 1
ATOM 966 O O . LEU A 1 129 ? -1.521 -1.949 3.044 1.00 97.75 129 LEU A O 1
ATOM 970 N N . ALA A 1 130 ? -3.671 -1.312 2.908 1.00 97.56 130 ALA A N 1
ATOM 971 C CA . ALA A 1 130 ? -4.024 -2.250 1.844 1.00 97.56 130 ALA A CA 1
ATOM 972 C C . ALA A 1 130 ? -3.196 -2.003 0.573 1.00 97.56 130 ALA A C 1
ATOM 974 O O . ALA A 1 130 ? -2.696 -2.957 -0.021 1.00 97.56 130 ALA A O 1
ATOM 975 N N . THR A 1 131 ? -3.015 -0.737 0.183 1.00 97.44 131 THR A N 1
ATOM 976 C CA . THR A 1 131 ? -2.168 -0.356 -0.955 1.00 97.44 131 THR A CA 1
ATOM 977 C C . THR A 1 131 ? -0.706 -0.718 -0.706 1.00 97.44 131 THR A C 1
ATOM 979 O O . THR A 1 131 ? -0.123 -1.415 -1.525 1.00 97.44 131 THR A O 1
ATOM 982 N N . ALA A 1 132 ? -0.141 -0.359 0.454 1.00 97.00 132 ALA A N 1
ATOM 983 C CA . ALA A 1 132 ? 1.251 -0.684 0.789 1.00 97.00 132 ALA A CA 1
ATOM 984 C C . ALA A 1 132 ? 1.528 -2.197 0.739 1.00 97.00 132 ALA A C 1
ATOM 986 O O . ALA A 1 132 ? 2.564 -2.635 0.249 1.00 97.00 132 ALA A O 1
ATOM 987 N N . VAL A 1 133 ? 0.583 -3.005 1.223 1.00 96.81 133 VAL A N 1
ATOM 988 C CA . VAL A 1 133 ? 0.682 -4.468 1.197 1.00 96.81 133 VAL A CA 1
ATOM 989 C C . VAL A 1 133 ? 0.660 -5.012 -0.231 1.00 96.81 133 VAL A C 1
ATOM 991 O O . VAL A 1 133 ? 1.443 -5.905 -0.543 1.00 96.81 133 VAL A O 1
ATOM 994 N N . ARG A 1 134 ? -0.198 -4.474 -1.104 1.00 95.75 134 ARG A N 1
ATOM 995 C CA . ARG A 1 134 ? -0.244 -4.868 -2.521 1.00 95.75 134 ARG A CA 1
ATOM 996 C C . ARG A 1 134 ? 1.024 -4.464 -3.264 1.00 95.75 134 ARG A C 1
ATOM 998 O O . ARG A 1 134 ? 1.536 -5.271 -4.030 1.00 95.75 134 ARG A O 1
ATOM 1005 N N . ASP A 1 135 ? 1.540 -3.264 -3.007 1.00 94.88 135 ASP A N 1
ATOM 1006 C CA . ASP A 1 135 ? 2.776 -2.772 -3.620 1.00 94.88 135 ASP A CA 1
ATOM 1007 C C . ASP A 1 135 ? 3.971 -3.654 -3.225 1.00 94.88 135 ASP A C 1
ATOM 1009 O O . ASP A 1 135 ? 4.754 -4.062 -4.082 1.00 94.88 135 ASP A O 1
ATOM 1013 N N . TYR A 1 136 ? 4.065 -4.025 -1.943 1.00 95.56 136 TYR A N 1
ATOM 1014 C CA . TYR A 1 136 ? 5.102 -4.932 -1.448 1.00 95.56 136 TYR A CA 1
ATOM 1015 C C . TYR A 1 136 ? 4.977 -6.340 -2.042 1.00 95.56 136 TYR A C 1
ATOM 1017 O O . TYR A 1 136 ? 5.955 -6.900 -2.536 1.00 95.56 136 TYR A O 1
ATOM 1025 N N . ALA A 1 137 ? 3.769 -6.911 -2.027 1.00 93.50 137 ALA A N 1
ATOM 1026 C CA . ALA A 1 137 ? 3.517 -8.247 -2.562 1.00 93.50 137 ALA A CA 1
ATOM 1027 C C . ALA A 1 137 ? 3.776 -8.318 -4.075 1.00 93.50 137 ALA A C 1
ATOM 1029 O O . ALA A 1 137 ? 4.369 -9.281 -4.557 1.00 93.50 137 ALA A O 1
ATOM 1030 N N . GLY A 1 138 ? 3.391 -7.273 -4.815 1.00 92.06 138 GLY A N 1
ATOM 1031 C CA . GLY A 1 138 ? 3.654 -7.150 -6.247 1.00 92.06 138 GLY A CA 1
ATOM 1032 C C . GLY A 1 138 ? 5.146 -7.084 -6.579 1.00 92.06 138 GLY A C 1
ATOM 1033 O O . GLY A 1 138 ? 5.555 -7.628 -7.598 1.00 92.06 138 GLY A O 1
ATOM 1034 N N . ALA A 1 139 ? 5.957 -6.488 -5.701 1.00 92.25 139 ALA A N 1
ATOM 1035 C CA . ALA A 1 139 ? 7.410 -6.426 -5.848 1.00 92.25 139 ALA A CA 1
ATOM 1036 C C . ALA A 1 139 ? 8.138 -7.716 -5.413 1.00 92.25 139 ALA A C 1
ATOM 1038 O O . ALA A 1 139 ? 9.265 -7.968 -5.825 1.00 92.25 139 ALA A O 1
ATOM 1039 N N . GLY A 1 140 ? 7.522 -8.557 -4.574 1.00 83.62 140 GLY A N 1
ATOM 1040 C CA . GLY A 1 140 ? 8.086 -9.849 -4.153 1.00 83.62 140 GLY A CA 1
ATOM 1041 C C . GLY A 1 140 ? 7.822 -11.017 -5.114 1.00 83.62 140 GLY A C 1
ATOM 1042 O O . GLY A 1 140 ? 8.406 -12.085 -4.953 1.00 83.62 140 GLY A O 1
ATOM 1043 N N . GLY A 1 141 ? 6.953 -10.836 -6.115 1.00 64.88 141 GLY A N 1
ATOM 1044 C CA . GLY A 1 141 ? 6.369 -11.901 -6.945 1.00 64.88 141 GLY A CA 1
ATOM 1045 C C . GLY A 1 141 ? 7.240 -12.474 -8.071 1.00 64.88 141 GLY A C 1
ATOM 1046 O O . GLY A 1 141 ? 6.697 -12.974 -9.061 1.00 64.88 141 GLY A O 1
ATOM 1047 N N . GLY A 1 142 ? 8.567 -12.422 -7.949 1.00 53.09 142 GLY A N 1
ATOM 1048 C CA . GLY A 1 142 ? 9.513 -12.992 -8.912 1.00 53.09 142 GLY A CA 1
ATOM 1049 C C . GLY A 1 142 ? 9.544 -14.523 -8.882 1.00 53.09 142 GLY A C 1
ATOM 1050 O O . GLY A 1 142 ? 10.498 -15.114 -8.388 1.00 53.09 142 GLY A O 1
ATOM 1051 N N . GLY A 1 143 ? 8.508 -15.167 -9.422 1.00 48.84 143 GLY A N 1
ATOM 1052 C CA . GLY A 1 143 ? 8.521 -16.590 -9.766 1.00 48.84 143 GLY A CA 1
ATOM 1053 C C . GLY A 1 143 ? 7.340 -17.384 -9.219 1.00 48.84 143 GLY A C 1
ATOM 1054 O O . GLY A 1 143 ? 7.442 -18.001 -8.165 1.00 48.84 143 GLY A O 1
ATOM 1055 N N . GLY A 1 144 ? 6.244 -17.456 -9.982 1.00 44.75 144 GLY A N 1
ATOM 1056 C CA . GLY A 1 144 ? 5.474 -18.703 -9.989 1.00 44.75 144 GLY A CA 1
ATOM 1057 C C . GLY A 1 144 ? 3.994 -18.655 -10.348 1.00 44.75 144 GLY A C 1
ATOM 1058 O O . GLY A 1 144 ? 3.549 -19.607 -10.976 1.00 44.75 144 GLY A O 1
ATOM 1059 N N . ALA A 1 145 ? 3.211 -17.628 -9.990 1.00 44.97 145 ALA A N 1
ATOM 1060 C CA . ALA A 1 145 ? 1.751 -17.855 -9.984 1.00 44.97 145 ALA A CA 1
ATOM 1061 C C . ALA A 1 145 ? 0.801 -16.739 -10.453 1.00 44.97 145 ALA A C 1
ATOM 1063 O O . ALA A 1 145 ? -0.341 -17.066 -10.756 1.00 44.97 145 ALA A O 1
ATOM 1064 N N . SER A 1 146 ? 1.201 -15.467 -10.592 1.00 45.22 146 SER A N 1
ATOM 1065 C CA . SER A 1 146 ? 0.190 -14.393 -10.769 1.00 45.22 146 SER A CA 1
ATOM 1066 C C . SER A 1 146 ? 0.343 -13.472 -11.982 1.00 45.22 146 SER A C 1
ATOM 1068 O O . SER A 1 146 ? -0.355 -12.465 -12.066 1.00 45.22 146 SER A O 1
ATOM 1070 N N . ALA A 1 147 ? 1.155 -13.825 -12.983 1.00 46.53 147 ALA A N 1
ATOM 1071 C CA . ALA A 1 147 ? 1.151 -13.094 -14.259 1.00 46.53 147 ALA A CA 1
ATOM 1072 C C . ALA A 1 147 ? -0.081 -13.413 -15.139 1.00 46.53 147 ALA A C 1
ATOM 1074 O O . ALA A 1 147 ? -0.435 -12.628 -16.013 1.00 46.53 147 ALA A O 1
ATOM 1075 N N . ALA A 1 148 ? -0.787 -14.523 -14.888 1.00 49.12 148 ALA A N 1
ATOM 1076 C CA . ALA A 1 148 ? -1.942 -14.927 -15.696 1.00 49.12 148 ALA A CA 1
ATOM 1077 C C . ALA A 1 148 ? -3.251 -14.180 -15.358 1.00 49.12 148 ALA A C 1
ATOM 1079 O O . ALA A 1 148 ? -4.210 -14.279 -16.118 1.00 49.12 148 ALA A O 1
ATOM 1080 N N . SER A 1 149 ? -3.310 -13.416 -14.258 1.00 48.19 149 SER A N 1
ATOM 1081 C CA . SER A 1 149 ? -4.563 -12.779 -13.805 1.00 48.19 149 SER A CA 1
ATOM 1082 C C . SER A 1 149 ? -4.668 -11.277 -14.111 1.00 48.19 149 SER A C 1
ATOM 1084 O O . SER A 1 149 ? -5.715 -10.674 -13.894 1.00 48.19 149 SER A O 1
ATOM 1086 N N . MET A 1 150 ? -3.611 -10.651 -14.645 1.00 47.34 150 MET A N 1
ATOM 1087 C CA . MET A 1 150 ? -3.598 -9.199 -14.915 1.00 47.34 150 MET A CA 1
ATOM 1088 C C . MET A 1 150 ? -3.858 -8.843 -16.391 1.00 47.34 150 MET A C 1
ATOM 1090 O O . MET A 1 150 ? -4.039 -7.675 -16.716 1.00 47.34 150 MET A O 1
ATOM 1094 N N . MET A 1 151 ? -3.958 -9.835 -17.284 1.00 44.53 151 MET A N 1
ATOM 1095 C CA . MET A 1 151 ? -4.368 -9.654 -18.688 1.00 44.53 151 MET A CA 1
ATOM 1096 C C . MET A 1 151 ? -5.844 -10.014 -18.915 1.00 44.53 151 MET A C 1
ATOM 1098 O O . MET A 1 151 ? -6.200 -10.570 -19.950 1.00 44.53 151 MET A O 1
ATOM 1102 N N . SER A 1 152 ? -6.721 -9.671 -17.966 1.00 37.19 152 SER A N 1
ATOM 1103 C CA . SER A 1 152 ? -8.154 -9.547 -18.253 1.00 37.19 152 SER A CA 1
ATOM 1104 C C . SER A 1 152 ? -8.483 -8.072 -18.523 1.00 37.19 152 SER A C 1
ATOM 1106 O O . SER A 1 152 ? -8.714 -7.308 -17.580 1.00 37.19 152 SER A O 1
ATOM 1108 N N . PRO A 1 153 ? -8.472 -7.619 -19.793 1.00 40.91 153 PRO A N 1
ATOM 1109 C CA . PRO A 1 153 ? -8.912 -6.282 -20.167 1.00 40.91 153 PRO A CA 1
ATOM 1110 C C . PRO A 1 153 ? -10.443 -6.242 -20.091 1.00 40.91 153 PRO A C 1
ATOM 1112 O O . PRO A 1 153 ? -11.128 -6.417 -21.094 1.00 40.91 153 PRO A O 1
ATOM 1115 N N . GLY A 1 154 ? -11.006 -6.096 -18.889 1.00 39.53 154 GLY A N 1
ATOM 1116 C CA . GLY A 1 154 ? -12.456 -6.253 -18.742 1.00 39.53 154 GLY A CA 1
ATOM 1117 C C . GLY A 1 154 ? -13.116 -5.700 -17.487 1.00 39.53 154 GLY A C 1
ATOM 1118 O O . GLY A 1 154 ? -14.311 -5.921 -17.324 1.00 39.53 154 GLY A O 1
ATOM 1119 N N . SER A 1 155 ? -12.412 -4.974 -16.614 1.00 36.84 155 SER A N 1
ATOM 1120 C CA . SER A 1 155 ? -13.068 -4.326 -15.471 1.00 36.84 155 SER A CA 1
ATOM 1121 C C . SER A 1 155 ? -12.800 -2.819 -15.442 1.00 36.84 155 SER A C 1
ATOM 1123 O O . SER A 1 155 ? -11.773 -2.383 -14.915 1.00 36.84 155 SER A O 1
ATOM 1125 N N . PRO A 1 156 ? -13.707 -1.989 -15.993 1.00 41.25 156 PRO A N 1
ATOM 1126 C CA . PRO A 1 156 ? -13.717 -0.549 -15.761 1.00 41.25 156 PRO A CA 1
ATOM 1127 C C . PRO A 1 156 ? -14.213 -0.277 -14.330 1.00 41.25 156 PRO A C 1
ATOM 1129 O O . PRO A 1 156 ? -15.338 0.155 -14.108 1.00 41.25 156 PRO A O 1
ATOM 1132 N N . GLY A 1 157 ? -13.376 -0.593 -13.342 1.00 42.03 157 GLY A N 1
ATOM 1133 C CA . GLY A 1 157 ? -13.647 -0.372 -11.917 1.00 42.03 157 GLY A CA 1
ATOM 1134 C C . GLY A 1 157 ? -12.458 0.205 -11.148 1.00 42.03 157 GLY A C 1
ATOM 1135 O O . GLY A 1 157 ? -12.511 0.329 -9.927 1.00 42.03 157 GLY A O 1
ATOM 1136 N N . GLY A 1 158 ? -11.376 0.557 -11.846 1.00 40.34 158 GLY A N 1
ATOM 1137 C CA . GLY A 1 158 ? -10.232 1.248 -11.267 1.00 40.34 158 GLY A CA 1
ATOM 1138 C C . GLY A 1 158 ? -10.537 2.730 -11.121 1.00 40.34 158 GLY A C 1
ATOM 1139 O O . GLY A 1 158 ? -10.296 3.506 -12.043 1.00 40.34 158 GLY A O 1
ATOM 1140 N N . ALA A 1 159 ? -11.063 3.122 -9.961 1.00 43.41 159 ALA A N 1
ATOM 1141 C CA . ALA A 1 159 ? -10.977 4.497 -9.501 1.00 43.41 159 ALA A CA 1
ATOM 1142 C C . ALA A 1 159 ? -9.496 4.892 -9.510 1.00 43.41 159 ALA A C 1
ATOM 1144 O O . ALA A 1 159 ? -8.716 4.447 -8.668 1.00 43.41 159 ALA A O 1
ATOM 1145 N N . SER A 1 160 ? -9.116 5.685 -10.510 1.00 36.75 160 SER A N 1
ATOM 1146 C CA . SER A 1 160 ? -7.866 6.425 -10.514 1.00 36.75 160 SER A CA 1
ATOM 1147 C C . SER A 1 160 ? -7.842 7.225 -9.220 1.00 36.75 160 SER A C 1
ATOM 1149 O O . SER A 1 160 ? -8.632 8.155 -9.036 1.00 36.75 160 SER A O 1
ATOM 1151 N N . VAL A 1 161 ? -6.998 6.806 -8.279 1.00 43.91 161 VAL A N 1
ATOM 1152 C CA . VAL A 1 161 ? -6.701 7.594 -7.091 1.00 43.91 161 VAL A CA 1
ATOM 1153 C C . VAL A 1 161 ? -5.841 8.740 -7.595 1.00 43.91 161 VAL A C 1
ATOM 1155 O O . VAL A 1 161 ? -4.615 8.683 -7.596 1.00 43.91 161 VAL A O 1
ATOM 1158 N N . SER A 1 162 ? -6.520 9.762 -8.114 1.00 37.62 162 SER A N 1
ATOM 1159 C CA . SER A 1 162 ? -5.956 11.085 -8.293 1.00 37.62 162 SER A CA 1
ATOM 1160 C C . SER A 1 162 ? -5.272 11.427 -6.979 1.00 37.62 162 SER A C 1
ATOM 1162 O O . SER A 1 162 ? -5.901 11.361 -5.922 1.00 37.62 162 SER A O 1
ATOM 1164 N N . ALA A 1 163 ? -3.983 11.744 -7.041 1.00 40.38 163 ALA A N 1
ATOM 1165 C CA . ALA A 1 163 ? -3.266 12.357 -5.944 1.00 40.38 163 ALA A CA 1
ATOM 1166 C C . ALA A 1 163 ? -4.003 13.652 -5.571 1.00 40.38 163 ALA A C 1
ATOM 1168 O O . ALA A 1 163 ? -3.782 14.710 -6.154 1.00 40.38 163 ALA A O 1
ATOM 1169 N N . THR A 1 164 ? -4.953 13.553 -4.643 1.00 37.88 164 THR A N 1
ATOM 1170 C CA . THR A 1 164 ? -5.570 14.703 -4.001 1.00 37.88 164 THR A CA 1
ATOM 1171 C C . THR A 1 164 ? -4.475 15.377 -3.199 1.00 37.88 164 THR A C 1
ATOM 1173 O O . THR A 1 164 ? -4.065 14.887 -2.145 1.00 37.88 164 THR A O 1
ATOM 1176 N N . ALA A 1 165 ? -3.994 16.499 -3.732 1.00 38.81 165 ALA A N 1
ATOM 1177 C CA . ALA A 1 165 ? -3.355 17.539 -2.948 1.00 38.81 165 ALA A CA 1
ATOM 1178 C C . ALA A 1 165 ? -4.177 17.781 -1.665 1.00 38.81 165 ALA A C 1
ATOM 1180 O O . ALA A 1 165 ? -5.408 17.660 -1.703 1.00 38.81 165 ALA A O 1
ATOM 1181 N N . PRO A 1 166 ? -3.533 18.077 -0.524 1.00 42.94 166 PRO A N 1
ATOM 1182 C CA . PRO A 1 166 ? -4.238 18.289 0.731 1.00 42.94 166 PRO A CA 1
ATOM 1183 C C . PRO A 1 166 ? -5.260 19.418 0.560 1.00 42.94 166 PRO A C 1
ATOM 1185 O O . PRO A 1 166 ? -4.903 20.576 0.363 1.00 42.94 166 PRO A O 1
ATOM 1188 N N . VAL A 1 167 ? -6.542 19.058 0.614 1.00 38.00 167 VAL A N 1
ATOM 1189 C CA . VAL A 1 167 ? -7.645 20.013 0.664 1.00 38.00 167 VAL A CA 1
ATOM 1190 C C . VAL A 1 167 ? -7.635 20.617 2.061 1.00 38.00 167 VAL A C 1
ATOM 1192 O O . VAL A 1 167 ? -8.013 19.972 3.039 1.00 38.00 167 VAL A O 1
ATOM 1195 N N . THR A 1 168 ? -7.153 21.851 2.151 1.00 41.97 168 THR A N 1
ATOM 1196 C CA . THR A 1 168 ? -7.324 22.715 3.315 1.00 41.97 168 THR A CA 1
ATOM 1197 C C . THR A 1 168 ? -8.821 22.929 3.520 1.00 41.97 168 THR A C 1
ATOM 1199 O O . THR A 1 168 ? -9.493 23.538 2.690 1.00 41.97 168 THR A O 1
ATOM 1202 N N . VAL A 1 169 ? -9.360 22.381 4.605 1.00 42.09 169 VAL A N 1
ATOM 1203 C CA . VAL A 1 169 ? -10.758 22.571 4.996 1.00 42.09 169 VAL A CA 1
ATOM 1204 C C . VAL A 1 169 ? -10.894 23.975 5.582 1.00 42.09 169 VAL A C 1
ATOM 1206 O O . VAL A 1 169 ? -10.547 24.205 6.736 1.00 42.09 169 VAL A O 1
ATOM 1209 N N . GLY A 1 170 ? -11.375 24.912 4.768 1.00 44.84 170 GLY A N 1
ATOM 1210 C CA . GLY A 1 170 ? -11.904 26.199 5.209 1.00 44.84 170 GLY A CA 1
ATOM 1211 C C . GLY A 1 170 ? -13.418 26.223 5.013 1.00 44.84 170 GLY A C 1
ATOM 1212 O O . GLY A 1 170 ? -13.890 26.419 3.899 1.00 44.84 170 GLY A O 1
ATOM 1213 N N . ALA A 1 171 ? -14.166 25.992 6.092 1.00 48.69 171 ALA A N 1
ATOM 1214 C CA . ALA A 1 171 ? -15.530 26.505 6.257 1.00 48.69 171 ALA A CA 1
ATOM 1215 C C . ALA A 1 171 ? -15.424 28.049 6.377 1.00 48.69 171 ALA A C 1
ATOM 1217 O O . ALA A 1 171 ? -14.414 28.521 6.889 1.00 48.69 171 ALA A O 1
ATOM 1218 N N . THR A 1 172 ? -16.307 28.916 5.881 1.00 39.03 172 THR A N 1
ATOM 1219 C CA . THR A 1 172 ? -17.775 28.986 5.962 1.00 39.03 172 THR A CA 1
ATOM 1220 C C . THR A 1 172 ? -18.299 30.079 5.008 1.00 39.03 172 THR A C 1
ATOM 1222 O O . THR A 1 172 ? -17.614 31.075 4.805 1.00 39.03 172 THR A O 1
ATOM 1225 N N . ASP A 1 173 ? -19.543 29.897 4.551 1.00 43.50 173 ASP A N 1
ATOM 1226 C CA . ASP A 1 173 ? -20.607 30.891 4.305 1.00 43.50 173 ASP A CA 1
ATOM 1227 C C . ASP A 1 173 ? -20.453 32.099 3.363 1.00 43.50 173 ASP A C 1
ATOM 1229 O O . ASP A 1 173 ? -19.548 32.919 3.462 1.00 43.50 173 ASP A O 1
ATOM 1233 N N . GLY A 1 174 ? -21.532 32.312 2.594 1.00 41.75 174 GLY A N 1
ATOM 1234 C CA . GLY A 1 174 ? -22.112 33.649 2.451 1.00 41.75 174 GLY A CA 1
ATOM 1235 C C . GLY A 1 174 ? -22.301 34.146 1.023 1.00 41.75 174 GLY A C 1
ATOM 1236 O O . GLY A 1 174 ? -21.387 34.677 0.408 1.00 41.75 174 GLY A O 1
ATOM 1237 N N . ALA A 1 175 ? -23.531 34.031 0.522 1.00 50.09 175 ALA A N 1
ATOM 1238 C CA . ALA A 1 175 ? -24.008 34.672 -0.698 1.00 50.09 175 ALA A CA 1
ATOM 1239 C C . ALA A 1 175 ? -23.912 36.212 -0.640 1.00 50.09 175 ALA A C 1
ATOM 1241 O O . ALA A 1 175 ? -24.267 36.815 0.371 1.00 50.09 175 ALA A O 1
ATOM 1242 N N . GLY A 1 176 ? -23.538 36.855 -1.751 1.00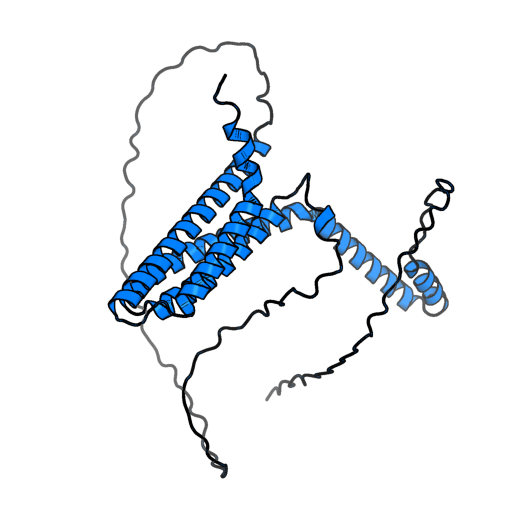 42.94 176 GLY A N 1
ATOM 1243 C CA . GLY A 1 176 ? -23.638 38.310 -1.902 1.00 42.94 176 GLY A CA 1
ATOM 1244 C C . GLY A 1 176 ? -22.995 38.833 -3.188 1.00 42.94 176 GLY A C 1
ATOM 1245 O O . GLY A 1 176 ? -21.839 38.551 -3.466 1.00 42.94 176 GLY A O 1
ATOM 1246 N N . ALA A 1 177 ? -23.778 39.564 -3.978 1.00 44.25 177 ALA A N 1
ATOM 1247 C CA . ALA A 1 177 ? -23.459 40.144 -5.283 1.00 44.25 177 ALA A CA 1
ATOM 1248 C C . ALA A 1 177 ? -22.267 41.145 -5.293 1.00 44.25 177 ALA A C 1
ATOM 1250 O O . ALA A 1 177 ? -21.958 41.726 -4.255 1.00 44.25 177 ALA A O 1
ATOM 1251 N N . PRO A 1 178 ? -21.638 41.406 -6.464 1.00 64.69 178 PRO A N 1
ATOM 1252 C CA . PRO A 1 178 ? -20.625 42.460 -6.646 1.00 64.69 178 PRO A CA 1
ATOM 1253 C C . PRO A 1 178 ? -21.308 43.846 -6.733 1.00 64.69 178 PRO A C 1
ATOM 1255 O O . PRO A 1 178 ? -22.463 43.893 -7.167 1.00 64.69 178 PRO A O 1
ATOM 1258 N N . PRO A 1 179 ? -20.660 44.980 -6.371 1.00 56.50 179 PRO A N 1
ATOM 1259 C CA . PRO A 1 179 ? -19.517 45.498 -7.138 1.00 56.50 179 PRO A CA 1
ATOM 1260 C C . PRO A 1 179 ? -18.503 46.360 -6.342 1.00 56.50 179 PRO A C 1
ATOM 1262 O O . PRO A 1 179 ? -18.627 46.566 -5.141 1.00 56.50 179 PRO A O 1
ATOM 1265 N N . ALA A 1 180 ? -17.567 46.933 -7.105 1.00 44.06 180 ALA A N 1
ATOM 1266 C CA . ALA A 1 180 ? -16.816 48.167 -6.863 1.00 44.06 180 ALA A CA 1
ATOM 1267 C C . ALA A 1 180 ? -15.334 48.030 -6.471 1.00 44.06 180 ALA A C 1
ATOM 1269 O O . ALA A 1 180 ? -14.937 47.556 -5.412 1.00 44.06 180 ALA A O 1
ATOM 1270 N N . GLU A 1 181 ? -14.549 48.525 -7.421 1.00 54.81 181 GLU A N 1
ATOM 1271 C CA . GLU A 1 181 ? -13.164 48.961 -7.390 1.00 54.81 181 GLU A CA 1
ATOM 1272 C C . GLU A 1 181 ? -12.729 49.577 -6.056 1.00 54.81 181 GLU A C 1
ATOM 1274 O O . GLU A 1 181 ? -13.357 50.502 -5.546 1.00 54.81 181 GLU A O 1
ATOM 1279 N N . THR A 1 182 ? -11.571 49.158 -5.543 1.00 48.25 182 THR A N 1
ATOM 1280 C CA . THR A 1 182 ? -10.704 50.038 -4.751 1.00 48.25 182 THR A CA 1
ATOM 1281 C C . THR A 1 182 ? -9.249 49.623 -4.954 1.00 48.25 182 THR A C 1
ATOM 1283 O O . THR A 1 182 ? -8.805 48.558 -4.533 1.00 48.25 182 THR A O 1
ATOM 1286 N N . GLN A 1 183 ? -8.519 50.493 -5.651 1.00 53.41 183 GLN A N 1
ATOM 1287 C CA . GLN A 1 183 ? -7.061 50.560 -5.670 1.00 53.41 183 GLN A CA 1
ATOM 1288 C C . GLN A 1 183 ? -6.531 50.776 -4.245 1.00 53.41 183 GLN A C 1
ATOM 1290 O O . GLN A 1 183 ? -7.031 51.646 -3.536 1.00 53.41 183 GLN A O 1
ATOM 1295 N N . GLY A 1 184 ? -5.480 50.059 -3.841 1.00 38.84 184 GLY A N 1
ATOM 1296 C CA . GLY A 1 184 ? -4.851 50.318 -2.545 1.00 38.84 184 GLY A CA 1
ATOM 1297 C C . GLY A 1 184 ? -3.621 49.472 -2.227 1.00 38.84 184 GLY A C 1
ATOM 1298 O O . GLY A 1 184 ? -3.742 48.456 -1.564 1.00 38.84 184 GLY A O 1
ATOM 1299 N N . ALA A 1 185 ? -2.463 49.971 -2.669 1.00 47.31 185 ALA A N 1
ATOM 1300 C CA . ALA A 1 185 ? -1.118 49.886 -2.076 1.00 47.31 185 ALA A CA 1
ATOM 1301 C C . ALA A 1 185 ? -0.454 48.514 -1.753 1.00 47.31 185 ALA A C 1
ATOM 1303 O O . ALA A 1 185 ? -1.002 47.685 -1.029 1.00 47.31 185 ALA A O 1
ATOM 1304 N N . PRO A 1 186 ? 0.815 48.314 -2.175 1.00 53.12 186 PRO A N 1
ATOM 1305 C CA . PRO A 1 186 ? 1.632 47.184 -1.747 1.00 53.12 186 PRO A CA 1
ATOM 1306 C C . PRO A 1 186 ? 2.177 47.409 -0.328 1.00 53.12 186 PRO A C 1
ATOM 1308 O O . PRO A 1 186 ? 2.916 48.360 -0.072 1.00 53.12 186 PRO A O 1
ATOM 1311 N N . VAL A 1 187 ? 1.854 46.507 0.597 1.00 48.16 187 VAL A N 1
ATOM 1312 C CA . VAL A 1 187 ? 2.511 46.434 1.908 1.00 48.16 187 VAL A CA 1
ATOM 1313 C C . VAL A 1 187 ? 3.831 45.678 1.787 1.00 48.16 187 VAL A C 1
ATOM 1315 O O . VAL A 1 187 ? 3.876 44.457 1.646 1.00 48.16 187 VAL A O 1
ATOM 1318 N N . SER A 1 188 ? 4.921 46.438 1.861 1.00 48.12 188 SER A N 1
ATOM 1319 C CA . SER A 1 188 ? 6.269 45.952 2.142 1.00 48.12 188 SER A CA 1
ATOM 1320 C C . SER A 1 188 ? 6.314 45.319 3.534 1.00 48.12 188 SER A C 1
ATOM 1322 O O . SER A 1 188 ? 6.257 46.022 4.542 1.00 48.12 188 SER A O 1
ATOM 1324 N N . ALA A 1 189 ? 6.446 43.995 3.605 1.00 51.12 189 ALA A N 1
ATOM 1325 C CA . ALA A 1 189 ? 6.753 43.304 4.851 1.00 51.12 189 ALA A CA 1
ATOM 1326 C C . ALA A 1 189 ? 8.274 43.286 5.073 1.00 51.12 189 ALA A C 1
ATOM 1328 O O . ALA A 1 189 ? 9.006 42.442 4.555 1.00 51.12 189 ALA A O 1
ATOM 1329 N N . THR A 1 190 ? 8.729 44.260 5.855 1.00 46.53 190 THR A N 1
ATOM 1330 C CA . THR A 1 190 ? 10.031 44.320 6.522 1.00 46.53 190 THR A CA 1
ATOM 1331 C C . THR A 1 190 ? 10.281 43.040 7.324 1.00 46.53 190 THR A C 1
ATOM 1333 O O . THR A 1 190 ? 9.618 42.792 8.328 1.00 46.53 190 THR A O 1
ATOM 1336 N N . ARG A 1 191 ? 11.264 42.233 6.909 1.00 44.09 191 ARG A N 1
ATOM 1337 C CA . ARG A 1 191 ? 11.795 41.115 7.701 1.00 44.09 191 ARG A CA 1
ATOM 1338 C C . ARG A 1 191 ? 13.000 41.612 8.498 1.00 44.09 191 ARG A C 1
ATOM 1340 O O . ARG A 1 191 ? 14.115 41.643 7.984 1.00 44.09 191 ARG A O 1
ATOM 1347 N N . ALA A 1 192 ? 12.760 42.017 9.740 1.00 47.88 192 ALA A N 1
ATOM 1348 C CA . ALA A 1 192 ? 13.801 42.302 10.720 1.00 47.88 192 ALA A CA 1
ATOM 1349 C C . ALA A 1 192 ? 14.083 41.046 11.566 1.00 47.88 192 ALA A C 1
ATOM 1351 O O . ALA A 1 192 ? 13.177 40.511 12.190 1.00 47.88 192 ALA A O 1
ATOM 1352 N N . GLY A 1 193 ? 15.331 40.571 11.494 1.00 44.94 193 GLY A N 1
ATOM 1353 C CA . GLY A 1 193 ? 16.242 40.381 12.632 1.00 44.94 193 GLY A CA 1
ATOM 1354 C C . GLY A 1 193 ? 15.900 39.452 13.808 1.00 44.94 193 GLY A C 1
ATOM 1355 O O . GLY A 1 193 ? 14.919 39.668 14.503 1.00 44.94 193 GLY A O 1
ATOM 1356 N N . ALA A 1 194 ? 16.895 38.596 14.105 1.00 43.44 194 ALA A N 1
ATOM 1357 C CA . ALA A 1 194 ? 17.240 37.979 15.400 1.00 43.44 194 ALA A CA 1
ATOM 1358 C C . ALA A 1 194 ? 16.282 36.868 15.898 1.00 43.44 194 ALA A C 1
ATOM 1360 O O . ALA A 1 194 ? 15.084 36.939 15.699 1.00 43.44 194 ALA A O 1
ATOM 1361 N N . GLU A 1 195 ? 16.718 35.751 16.482 1.00 44.31 195 GLU A N 1
ATOM 1362 C CA . GLU A 1 195 ? 17.863 35.532 17.363 1.00 44.31 195 GLU A CA 1
ATOM 1363 C C . GLU A 1 195 ? 18.505 34.154 17.121 1.00 44.31 195 GLU A C 1
ATOM 1365 O O . GLU A 1 195 ? 17.847 33.113 17.106 1.00 44.31 195 GLU A O 1
ATOM 1370 N N . THR A 1 196 ? 19.827 34.159 16.968 1.00 45.59 196 THR A N 1
ATOM 1371 C CA . THR A 1 196 ? 20.684 32.975 17.038 1.00 45.59 196 THR A CA 1
ATOM 1372 C C . THR A 1 196 ? 20.927 32.665 18.512 1.00 45.59 196 THR A C 1
ATOM 1374 O O . THR A 1 196 ? 21.792 33.276 19.137 1.00 45.59 196 THR A O 1
ATOM 1377 N N . ALA A 1 197 ? 20.167 31.730 19.080 1.00 52.41 197 ALA A N 1
ATOM 1378 C CA . ALA A 1 197 ? 20.446 31.187 20.404 1.00 52.41 197 ALA A CA 1
ATOM 1379 C C . ALA A 1 197 ? 21.477 30.055 20.290 1.00 52.41 197 ALA A C 1
ATOM 1381 O O . ALA A 1 197 ? 21.182 28.948 19.839 1.00 52.41 197 ALA A O 1
ATOM 1382 N N . ALA A 1 198 ? 22.704 30.372 20.695 1.00 54.41 198 ALA A N 1
ATOM 1383 C CA . ALA A 1 198 ? 23.766 29.423 20.975 1.00 54.41 198 ALA A CA 1
ATOM 1384 C C . ALA A 1 198 ? 23.396 28.590 22.216 1.00 54.41 198 ALA A C 1
ATOM 1386 O O . ALA A 1 198 ? 23.300 29.122 23.321 1.00 54.41 198 ALA A O 1
ATOM 1387 N N . GLY A 1 199 ? 23.177 27.289 22.026 1.00 45.41 199 GLY A N 1
ATOM 1388 C CA . GLY A 1 199 ? 23.047 26.312 23.106 1.00 45.41 199 GLY A CA 1
ATOM 1389 C C . GLY A 1 199 ? 24.409 25.670 23.409 1.00 45.41 199 GLY A C 1
ATOM 1390 O O . GLY A 1 199 ? 25.059 25.209 22.469 1.00 45.41 199 GLY A O 1
ATOM 1391 N N . PRO A 1 200 ? 24.869 25.655 24.675 1.00 58.19 200 PRO A N 1
ATOM 1392 C CA . PRO A 1 200 ? 26.182 25.145 25.060 1.00 58.19 200 PRO A CA 1
ATOM 1393 C C . PRO A 1 200 ? 26.249 23.613 25.030 1.00 58.19 200 PRO A C 1
ATOM 1395 O O . PRO A 1 200 ? 25.252 22.917 25.222 1.00 58.19 200 PRO A O 1
ATOM 1398 N N . GLY A 1 201 ? 27.460 23.113 24.786 1.00 48.06 201 GLY A N 1
ATOM 1399 C CA . GLY A 1 201 ? 27.784 21.702 24.635 1.00 48.06 201 GLY A CA 1
ATOM 1400 C C . GLY A 1 201 ? 27.429 20.845 25.850 1.00 48.06 201 GLY A C 1
ATOM 1401 O O . GLY A 1 201 ? 27.825 21.129 26.977 1.00 48.06 201 GLY A O 1
ATOM 1402 N N . GLY A 1 202 ? 26.716 19.754 25.575 1.00 47.81 202 GLY A N 1
ATOM 1403 C CA . GLY A 1 202 ? 26.617 18.592 26.445 1.00 47.81 202 GLY A CA 1
ATOM 1404 C C . GLY A 1 202 ? 27.652 17.559 26.016 1.00 47.81 202 GLY A C 1
ATOM 1405 O O . GLY A 1 202 ? 27.383 16.717 25.160 1.00 47.81 202 GLY A O 1
ATOM 1406 N N . GLU A 1 203 ? 28.842 17.653 26.598 1.00 54.34 203 GLU A N 1
ATOM 1407 C CA . GLU A 1 203 ? 29.894 16.642 26.531 1.00 54.34 203 GLU A CA 1
ATOM 1408 C C . GLU A 1 203 ? 29.394 15.377 27.240 1.00 54.34 203 GLU A C 1
ATOM 1410 O O . GLU A 1 203 ? 29.420 15.262 28.464 1.00 54.34 203 GLU A O 1
ATOM 1415 N N . THR A 1 204 ? 28.837 14.448 26.462 1.00 53.66 204 THR A N 1
ATOM 1416 C CA . THR A 1 204 ? 28.403 13.145 26.969 1.00 53.66 204 THR A CA 1
ATOM 1417 C C . THR A 1 204 ? 29.565 12.180 26.792 1.00 53.66 204 THR A C 1
ATOM 1419 O O . THR A 1 204 ? 29.902 11.788 25.676 1.00 53.66 204 THR A O 1
ATOM 1422 N N . ALA A 1 205 ? 30.204 11.854 27.913 1.00 60.62 205 ALA A N 1
ATOM 1423 C CA . ALA A 1 205 ? 31.295 10.900 28.013 1.00 60.62 205 ALA A CA 1
ATOM 1424 C C . ALA A 1 205 ? 30.920 9.530 27.402 1.00 60.62 205 ALA A C 1
ATOM 1426 O O . ALA A 1 205 ? 29.825 9.024 27.669 1.00 60.62 205 ALA A O 1
ATOM 1427 N N . PRO A 1 206 ? 31.810 8.895 26.617 1.00 68.56 206 PRO A N 1
ATOM 1428 C CA . PRO A 1 206 ? 31.613 7.520 26.179 1.00 68.56 206 PRO A CA 1
ATOM 1429 C C . PRO A 1 206 ? 31.759 6.547 27.368 1.00 68.56 206 PRO A C 1
ATOM 1431 O O . PRO A 1 206 ? 32.630 6.749 28.219 1.00 68.56 206 PRO A O 1
ATOM 1434 N N . PRO A 1 207 ? 30.936 5.483 27.453 1.00 71.19 207 PRO A N 1
ATOM 1435 C CA . PRO A 1 207 ? 31.082 4.465 28.488 1.00 71.19 207 PRO A CA 1
ATOM 1436 C C . PRO A 1 207 ? 32.392 3.671 28.311 1.00 71.19 207 PRO A C 1
ATOM 1438 O O . PRO A 1 207 ? 32.849 3.479 27.180 1.00 71.19 207 PRO A O 1
ATOM 1441 N N . PRO A 1 208 ? 32.999 3.181 29.408 1.00 65.19 208 PRO A N 1
ATOM 1442 C CA . PRO A 1 208 ? 34.231 2.409 29.352 1.00 65.19 208 PRO A CA 1
ATOM 1443 C C . PRO A 1 208 ? 34.008 1.056 28.668 1.00 65.19 208 PRO A C 1
ATOM 1445 O O . PRO A 1 208 ? 33.144 0.266 29.050 1.00 65.19 208 PRO A O 1
ATOM 1448 N N . VAL A 1 209 ? 34.845 0.791 27.668 1.00 53.22 209 VAL A N 1
ATOM 1449 C CA . VAL A 1 209 ? 35.107 -0.533 27.101 1.00 53.22 209 VAL A CA 1
ATOM 1450 C C . VAL A 1 209 ? 35.597 -1.468 28.207 1.00 53.22 209 VAL A C 1
ATOM 1452 O O . VAL A 1 209 ? 36.721 -1.349 28.690 1.00 53.22 209 VAL A O 1
ATOM 1455 N N . VAL A 1 210 ? 34.743 -2.405 28.613 1.00 57.69 210 VAL A N 1
ATOM 1456 C CA . VAL A 1 210 ? 35.140 -3.535 29.456 1.00 57.69 210 VAL A CA 1
ATOM 1457 C C . VAL A 1 210 ? 35.875 -4.530 28.564 1.00 57.69 210 VAL A C 1
ATOM 1459 O O . VAL A 1 210 ? 35.268 -5.291 27.815 1.00 57.69 210 VAL A O 1
ATOM 1462 N N . ALA A 1 211 ? 37.201 -4.481 28.631 1.00 56.06 211 ALA A N 1
ATOM 1463 C CA . ALA A 1 211 ? 38.077 -5.540 28.165 1.00 56.06 211 ALA A CA 1
ATOM 1464 C C . ALA A 1 211 ? 38.010 -6.709 29.167 1.00 56.06 211 ALA A C 1
ATOM 1466 O O . ALA A 1 211 ? 38.608 -6.639 30.237 1.00 56.06 211 ALA A O 1
ATOM 1467 N N . GLY A 1 212 ? 37.251 -7.753 28.830 1.00 53.19 212 GLY A N 1
ATOM 1468 C CA . GLY A 1 212 ? 37.427 -9.108 29.370 1.00 53.19 212 GLY A CA 1
ATOM 1469 C C . GLY A 1 212 ? 38.036 -9.962 28.256 1.00 53.19 212 GLY A C 1
ATOM 1470 O O . GLY A 1 212 ? 37.469 -10.026 27.169 1.00 53.19 212 GLY A O 1
ATOM 1471 N N . ASP A 1 213 ? 39.304 -10.359 28.366 1.00 49.81 213 ASP A N 1
ATOM 1472 C CA . ASP A 1 213 ? 39.751 -11.589 29.052 1.00 49.81 213 ASP A CA 1
ATOM 1473 C C . ASP A 1 213 ? 39.302 -12.828 28.252 1.00 49.81 213 ASP A C 1
ATOM 1475 O O . ASP A 1 213 ? 38.148 -13.236 28.294 1.00 49.8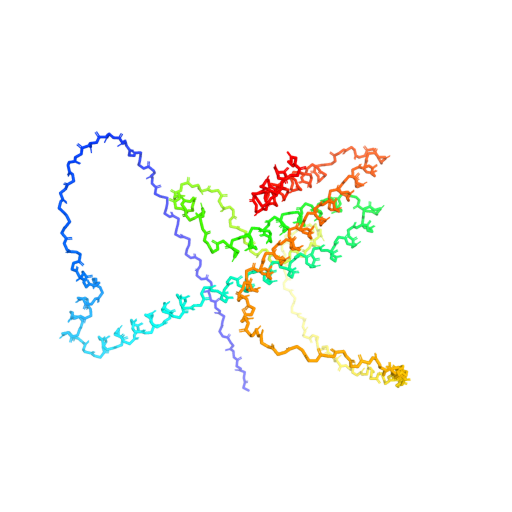1 213 ASP A O 1
ATOM 1479 N N . GLN A 1 214 ? 40.046 -13.185 27.202 1.00 52.06 214 GLN A N 1
ATOM 1480 C CA . GLN A 1 214 ? 41.112 -14.202 27.205 1.00 52.06 214 GLN A CA 1
ATOM 1481 C C . GLN A 1 214 ? 40.695 -15.573 27.770 1.00 52.06 214 GLN A C 1
ATOM 1483 O O . GLN A 1 214 ? 40.700 -15.799 28.972 1.00 52.06 214 GLN A O 1
ATOM 1488 N N . GLY A 1 215 ? 40.481 -16.526 26.853 1.00 49.44 215 GLY A N 1
ATOM 1489 C CA . GLY A 1 215 ? 40.703 -17.959 27.088 1.00 49.44 215 GLY A CA 1
ATOM 1490 C C . GLY A 1 215 ? 39.665 -18.893 26.441 1.00 49.44 215 GLY A C 1
ATOM 1491 O O . GLY A 1 215 ? 38.490 -18.543 26.382 1.00 49.44 215 GLY A O 1
ATOM 1492 N N . PRO A 1 216 ? 40.029 -20.133 26.057 1.00 58.91 216 PRO A N 1
ATOM 1493 C CA . PRO A 1 216 ? 41.277 -20.569 25.444 1.00 58.91 216 PRO A CA 1
ATOM 1494 C C . PRO A 1 216 ? 41.059 -21.256 24.082 1.00 58.91 216 PRO A C 1
ATOM 1496 O O . PRO A 1 216 ? 39.988 -21.755 23.731 1.00 58.91 216 PRO A O 1
ATOM 1499 N N . GLU A 1 217 ? 42.158 -21.302 23.338 1.00 52.22 217 GLU A N 1
ATOM 1500 C CA . GLU A 1 217 ? 42.394 -22.110 22.150 1.00 52.22 217 GLU A CA 1
ATOM 1501 C C . GLU A 1 217 ? 41.908 -23.553 22.341 1.00 52.22 217 GLU A C 1
ATOM 1503 O O . GLU A 1 217 ? 42.395 -24.278 23.208 1.00 52.22 217 GLU A O 1
ATOM 1508 N N . THR A 1 218 ? 40.974 -24.003 21.500 1.00 50.56 218 THR A N 1
ATOM 1509 C CA . THR A 1 218 ? 40.711 -25.436 21.339 1.00 50.56 218 THR A CA 1
ATOM 1510 C C . THR A 1 218 ? 40.946 -25.830 19.888 1.00 50.56 218 THR A C 1
ATOM 1512 O O . THR A 1 218 ? 40.138 -25.561 19.006 1.00 50.56 218 THR A O 1
ATOM 1515 N N . ALA A 1 219 ? 42.111 -26.447 19.700 1.00 51.88 219 ALA A N 1
ATOM 1516 C CA . ALA A 1 219 ? 42.417 -27.525 18.769 1.00 51.88 219 ALA A CA 1
ATOM 1517 C C . ALA A 1 219 ? 41.955 -27.375 17.310 1.00 51.88 219 ALA A C 1
ATOM 1519 O O . ALA A 1 219 ? 40.833 -27.694 16.923 1.00 51.88 219 ALA A O 1
ATOM 1520 N N . ALA A 1 220 ? 42.942 -27.036 16.483 1.00 54.62 220 ALA A N 1
ATOM 1521 C CA . ALA A 1 220 ? 42.992 -27.332 15.064 1.00 54.62 220 ALA A CA 1
ATOM 1522 C C . ALA A 1 220 ? 42.649 -28.808 14.773 1.00 54.62 220 ALA A C 1
ATOM 1524 O O . ALA A 1 220 ? 43.428 -29.715 15.069 1.00 54.62 220 ALA A O 1
ATOM 1525 N N . GLY A 1 221 ? 41.498 -29.033 14.140 1.00 50.72 221 GLY A N 1
ATOM 1526 C CA . GLY A 1 221 ? 41.217 -30.234 13.360 1.00 50.72 221 GLY A CA 1
ATOM 1527 C C . GLY A 1 221 ? 41.484 -29.944 11.879 1.00 50.72 221 GLY A C 1
ATOM 1528 O O . GLY A 1 221 ? 40.853 -29.037 11.331 1.00 50.72 221 GLY A O 1
ATOM 1529 N N . PRO A 1 222 ? 42.408 -30.653 11.209 1.00 61.53 222 PRO A N 1
ATOM 1530 C CA . PRO A 1 222 ? 42.647 -30.484 9.786 1.00 61.53 222 PRO A CA 1
ATOM 1531 C C . PRO A 1 222 ? 41.675 -31.359 8.986 1.00 61.53 222 PRO A C 1
ATOM 1533 O O . PRO A 1 222 ? 41.538 -32.550 9.251 1.00 61.53 222 PRO A O 1
ATOM 1536 N N . GLY A 1 223 ? 41.069 -30.787 7.947 1.00 53.66 223 GLY A N 1
ATOM 1537 C CA . GLY A 1 223 ? 40.525 -31.571 6.837 1.00 53.66 223 GLY A CA 1
ATOM 1538 C C . GLY A 1 223 ? 39.009 -31.536 6.716 1.00 53.66 223 GLY A C 1
ATOM 1539 O O . GLY A 1 223 ? 38.305 -32.397 7.230 1.00 53.66 223 GLY A O 1
ATOM 1540 N N . GLY A 1 224 ? 38.523 -30.564 5.948 1.00 47.81 224 GLY A N 1
ATOM 1541 C CA . GLY A 1 224 ? 37.143 -30.548 5.483 1.00 47.81 224 GLY A CA 1
ATOM 1542 C C . GLY A 1 224 ? 36.645 -29.147 5.182 1.00 47.81 224 GLY A C 1
ATOM 1543 O O . GLY A 1 224 ? 35.661 -28.716 5.769 1.00 47.81 224 GLY A O 1
ATOM 1544 N N . ILE A 1 225 ? 37.306 -28.426 4.271 1.00 48.91 225 ILE A N 1
ATOM 1545 C CA . ILE A 1 225 ? 36.727 -27.229 3.638 1.00 48.91 225 ILE A CA 1
ATOM 1546 C C . ILE A 1 225 ? 35.610 -27.698 2.694 1.00 48.91 225 ILE A C 1
ATOM 1548 O O . ILE A 1 225 ? 35.736 -27.694 1.474 1.00 48.91 225 ILE A O 1
ATOM 1552 N N . ALA A 1 226 ? 34.518 -28.186 3.280 1.00 55.78 226 ALA A N 1
ATOM 1553 C CA . ALA A 1 226 ? 33.229 -28.192 2.628 1.00 55.78 226 ALA A CA 1
ATOM 1554 C C . ALA A 1 226 ? 32.794 -26.728 2.600 1.00 55.78 226 ALA A C 1
ATOM 1556 O O . ALA A 1 226 ? 32.479 -26.150 3.641 1.00 55.78 226 ALA A O 1
ATOM 1557 N N . SER A 1 227 ? 32.865 -26.105 1.424 1.00 61.00 227 SER A N 1
ATOM 1558 C CA . SER A 1 227 ? 32.279 -24.789 1.195 1.00 61.00 227 SER A CA 1
ATOM 1559 C C . SER A 1 227 ? 30.865 -24.785 1.788 1.00 61.00 227 SER A C 1
ATOM 1561 O O . SER A 1 227 ? 30.074 -25.664 1.425 1.00 61.00 227 SER A O 1
ATOM 1563 N N . PRO A 1 228 ? 30.535 -23.870 2.721 1.00 60.09 228 PRO A N 1
ATOM 1564 C CA . PRO A 1 228 ? 29.172 -23.770 3.213 1.00 60.09 228 PRO A CA 1
ATOM 1565 C C . PRO A 1 228 ? 28.272 -23.539 1.993 1.00 60.09 228 PRO A C 1
ATOM 1567 O O . PRO A 1 228 ? 28.602 -22.692 1.159 1.00 60.09 228 PRO A O 1
ATOM 1570 N N . PRO A 1 229 ? 27.188 -24.312 1.820 1.00 63.50 229 PRO A N 1
ATOM 1571 C CA . PRO A 1 229 ? 26.313 -24.137 0.675 1.00 63.50 229 PRO A CA 1
ATOM 1572 C C . PRO A 1 229 ? 25.827 -22.686 0.648 1.00 63.50 229 PRO A C 1
ATOM 1574 O O . PRO A 1 229 ? 25.335 -22.172 1.656 1.00 63.50 229 PRO A O 1
ATOM 1577 N N . GLU A 1 230 ? 25.941 -22.025 -0.506 1.00 54.59 230 GLU A N 1
ATOM 1578 C CA . GLU A 1 230 ? 25.457 -20.660 -0.767 1.00 54.59 230 GLU A CA 1
ATOM 1579 C C . GLU A 1 230 ? 23.914 -20.565 -0.778 1.00 54.59 230 GLU A C 1
ATOM 1581 O O . GLU A 1 230 ? 23.284 -19.857 -1.558 1.00 54.59 230 GLU A O 1
ATOM 1586 N N . THR A 1 231 ? 23.263 -21.275 0.138 1.00 56.72 231 THR A N 1
ATOM 1587 C CA . THR A 1 231 ? 21.837 -21.185 0.455 1.00 56.72 231 THR A CA 1
ATOM 1588 C C . THR A 1 231 ? 21.454 -19.884 1.182 1.00 56.72 231 THR A C 1
ATOM 1590 O O . THR A 1 231 ? 20.275 -19.676 1.467 1.00 56.72 231 THR A O 1
ATOM 1593 N N . GLY A 1 232 ? 22.405 -18.980 1.452 1.00 60.28 232 GLY A N 1
ATOM 1594 C CA . GLY A 1 232 ? 22.192 -17.761 2.245 1.00 60.28 232 GLY A CA 1
ATOM 1595 C C . GLY A 1 232 ? 21.270 -16.710 1.611 1.00 60.28 232 GLY A C 1
ATOM 1596 O O . GLY A 1 232 ? 20.523 -16.048 2.326 1.00 60.28 232 GLY A O 1
ATOM 1597 N N . GLY A 1 233 ? 21.244 -16.587 0.279 1.00 66.94 233 GLY A N 1
ATOM 1598 C CA . GLY A 1 233 ? 20.501 -15.505 -0.389 1.00 66.94 233 GLY A CA 1
ATOM 1599 C C . GLY A 1 233 ? 18.975 -15.663 -0.382 1.00 66.94 233 GLY A C 1
ATOM 1600 O O . GLY A 1 233 ? 18.242 -14.680 -0.398 1.00 66.94 233 GLY A O 1
ATOM 1601 N N . ARG A 1 234 ? 18.462 -16.900 -0.327 1.00 75.25 234 ARG A N 1
ATOM 1602 C CA . ARG A 1 234 ? 17.005 -17.149 -0.299 1.00 75.25 234 ARG A CA 1
ATOM 1603 C C . ARG A 1 234 ? 16.408 -17.034 1.103 1.00 75.25 234 ARG A C 1
ATOM 1605 O O . ARG A 1 234 ? 15.202 -16.840 1.233 1.00 75.25 234 ARG A O 1
ATOM 1612 N N . GLY A 1 235 ? 17.236 -17.174 2.139 1.00 81.19 235 GLY A N 1
ATOM 1613 C CA . GLY A 1 235 ? 16.807 -17.068 3.532 1.00 81.19 235 GLY A CA 1
ATOM 1614 C C . GLY A 1 235 ? 16.492 -15.631 3.942 1.00 81.19 235 GLY A C 1
ATOM 1615 O O . GLY A 1 235 ? 15.459 -15.399 4.567 1.00 81.19 235 GLY A O 1
ATOM 1616 N N . SER A 1 236 ? 17.330 -14.666 3.546 1.00 86.12 236 SER A N 1
ATOM 1617 C CA . SER A 1 236 ? 17.152 -13.253 3.915 1.00 86.12 236 SER A CA 1
ATOM 1618 C C . SER A 1 236 ? 15.876 -12.653 3.327 1.00 86.12 236 SER A C 1
ATOM 1620 O O . SER A 1 236 ? 15.075 -12.099 4.072 1.00 86.12 236 SER A O 1
ATOM 1622 N N . ALA A 1 237 ? 15.619 -12.856 2.030 1.00 87.12 237 ALA A N 1
ATOM 1623 C CA . ALA A 1 237 ? 14.415 -12.339 1.374 1.00 87.12 237 ALA A CA 1
ATOM 1624 C C . ALA A 1 237 ? 13.123 -12.858 2.034 1.00 87.12 237 ALA A C 1
ATOM 1626 O O . ALA A 1 237 ? 12.202 -12.089 2.293 1.00 87.12 237 ALA A O 1
ATOM 1627 N N . ARG A 1 238 ? 13.079 -14.150 2.390 1.00 88.50 238 ARG A N 1
ATOM 1628 C CA . ARG A 1 238 ? 11.935 -14.737 3.107 1.00 88.50 238 ARG A CA 1
ATOM 1629 C C . ARG A 1 238 ? 11.774 -14.170 4.514 1.00 88.50 238 ARG A C 1
ATOM 1631 O O . ARG A 1 238 ? 10.649 -13.919 4.932 1.00 88.50 238 ARG A O 1
ATOM 1638 N N . ALA A 1 239 ? 12.878 -13.978 5.236 1.00 90.56 239 ALA A N 1
ATOM 1639 C CA . ALA A 1 239 ? 12.847 -13.394 6.573 1.00 90.56 239 ALA A CA 1
ATOM 1640 C C . ALA A 1 239 ? 12.326 -11.947 6.543 1.00 90.56 239 ALA A C 1
ATOM 1642 O O . ALA A 1 239 ? 11.542 -11.554 7.408 1.00 90.56 239 ALA A O 1
ATOM 1643 N N . GLU A 1 240 ? 12.708 -11.170 5.529 1.00 92.31 240 GLU A N 1
ATOM 1644 C CA . GLU A 1 240 ? 12.196 -9.815 5.313 1.00 92.31 240 GLU A CA 1
ATOM 1645 C C . GLU A 1 240 ? 10.706 -9.803 4.961 1.00 92.31 240 GLU A C 1
ATOM 1647 O O . GLU A 1 240 ? 9.947 -9.037 5.561 1.00 92.31 240 GLU A O 1
ATOM 1652 N N . ASP A 1 241 ? 10.274 -10.675 4.045 1.00 92.62 241 ASP A N 1
ATOM 1653 C CA . ASP A 1 241 ? 8.866 -10.795 3.663 1.00 92.62 241 ASP A CA 1
ATOM 1654 C C . ASP A 1 241 ? 8.005 -11.217 4.877 1.00 92.62 241 ASP A C 1
ATOM 1656 O O . ASP A 1 241 ? 6.910 -10.689 5.094 1.00 92.62 241 ASP A O 1
ATOM 1660 N N . GLU A 1 242 ? 8.510 -12.120 5.727 1.00 92.31 242 GLU A N 1
ATOM 1661 C CA . GLU A 1 242 ? 7.834 -12.535 6.961 1.00 92.31 242 GLU A CA 1
ATOM 1662 C C . GLU A 1 242 ? 7.757 -11.396 7.988 1.00 92.31 242 GLU A C 1
ATOM 1664 O O . GLU A 1 242 ? 6.702 -11.173 8.596 1.00 92.31 242 GLU A O 1
ATOM 1669 N N . ALA A 1 243 ? 8.849 -10.648 8.173 1.00 94.88 243 ALA A N 1
ATOM 1670 C CA . ALA A 1 243 ? 8.883 -9.492 9.063 1.00 94.88 243 ALA A CA 1
ATOM 1671 C C . ALA A 1 243 ? 7.875 -8.423 8.614 1.00 94.88 243 ALA A C 1
ATOM 1673 O O . ALA A 1 243 ? 7.085 -7.937 9.430 1.00 94.88 243 ALA A O 1
ATOM 1674 N N . PHE A 1 244 ? 7.827 -8.128 7.313 1.00 95.75 244 PHE A N 1
ATOM 1675 C CA . PHE A 1 244 ? 6.848 -7.212 6.736 1.00 95.75 244 PHE A CA 1
ATOM 1676 C C . PHE A 1 244 ? 5.410 -7.709 6.947 1.00 95.75 244 PHE A C 1
ATOM 1678 O O . PHE A 1 244 ? 4.545 -6.950 7.392 1.00 95.75 244 PHE A O 1
ATOM 1685 N N . ALA A 1 245 ? 5.138 -8.993 6.697 1.00 95.19 245 ALA A N 1
ATOM 1686 C CA . ALA A 1 245 ? 3.814 -9.578 6.901 1.00 95.19 245 ALA A CA 1
ATOM 1687 C C . ALA A 1 245 ? 3.369 -9.499 8.372 1.00 95.19 245 ALA A C 1
ATOM 1689 O O . ALA A 1 245 ? 2.211 -9.174 8.667 1.00 95.19 245 ALA A O 1
ATOM 1690 N N . ARG A 1 246 ? 4.284 -9.767 9.312 1.00 96.25 246 ARG A N 1
ATOM 1691 C CA . ARG A 1 246 ? 4.047 -9.652 10.758 1.00 96.25 246 ARG A CA 1
ATOM 1692 C C . ARG A 1 246 ? 3.700 -8.215 11.141 1.00 96.25 246 ARG A C 1
ATOM 1694 O O . ARG A 1 246 ? 2.707 -7.989 11.837 1.00 96.25 246 ARG A O 1
ATOM 1701 N N . ASP A 1 247 ? 4.458 -7.256 10.623 1.00 97.00 247 ASP A N 1
ATOM 1702 C CA . ASP A 1 247 ? 4.235 -5.829 10.830 1.00 97.00 247 ASP A CA 1
ATOM 1703 C C . ASP A 1 247 ? 2.891 -5.350 10.274 1.00 97.00 247 ASP A C 1
ATOM 1705 O O . ASP A 1 247 ? 2.150 -4.642 10.966 1.00 97.00 247 ASP A O 1
ATOM 1709 N N . ALA A 1 248 ? 2.529 -5.765 9.059 1.00 97.38 248 ALA A N 1
ATOM 1710 C CA . ALA A 1 248 ? 1.250 -5.428 8.443 1.00 97.38 248 ALA A CA 1
ATOM 1711 C C . ALA A 1 248 ? 0.067 -5.983 9.256 1.00 97.38 248 ALA A C 1
ATOM 1713 O O . ALA A 1 248 ? -0.894 -5.259 9.539 1.00 97.38 248 ALA A O 1
ATOM 1714 N N . ARG A 1 249 ? 0.151 -7.244 9.709 1.00 97.31 249 ARG A N 1
ATOM 1715 C CA . ARG A 1 249 ? -0.867 -7.876 10.571 1.00 97.31 249 ARG A CA 1
ATOM 1716 C C . ARG A 1 249 ? -0.997 -7.161 11.917 1.00 97.31 249 ARG A C 1
ATOM 1718 O O . ARG A 1 249 ? -2.117 -6.899 12.356 1.00 97.31 249 ARG A O 1
ATOM 1725 N N . HIS A 1 250 ? 0.121 -6.815 12.555 1.00 97.88 250 HIS A N 1
ATOM 1726 C CA . HIS A 1 250 ? 0.123 -6.087 13.826 1.00 97.88 250 HIS A CA 1
ATOM 1727 C C . HIS A 1 250 ? -0.486 -4.682 13.688 1.00 97.88 250 HIS A C 1
ATOM 1729 O O . HIS A 1 250 ? -1.321 -4.268 14.500 1.00 97.88 250 HIS A O 1
ATOM 1735 N N . THR A 1 251 ? -0.117 -3.965 12.625 1.00 97.44 251 THR A N 1
ATOM 1736 C CA . THR A 1 251 ? -0.637 -2.627 12.306 1.00 97.44 251 THR A CA 1
ATOM 1737 C C . THR A 1 251 ? -2.149 -2.674 12.079 1.00 97.44 251 THR A C 1
ATOM 1739 O O . THR A 1 251 ? -2.894 -1.886 12.661 1.00 97.44 251 THR A O 1
ATOM 1742 N N . LEU A 1 252 ? -2.631 -3.664 11.322 1.00 97.94 252 LEU A N 1
ATOM 1743 C CA . LEU A 1 252 ? -4.057 -3.899 11.111 1.00 97.94 252 LEU A CA 1
ATOM 1744 C C . LEU A 1 252 ? -4.801 -4.230 12.415 1.00 97.94 252 LEU A C 1
ATOM 1746 O O . LEU A 1 252 ? -5.886 -3.702 12.655 1.00 97.94 252 LEU A O 1
ATOM 1750 N N . ALA A 1 253 ? -4.239 -5.097 13.263 1.00 98.31 253 ALA A N 1
ATOM 1751 C CA . ALA A 1 253 ? -4.838 -5.444 14.552 1.00 98.31 253 ALA A CA 1
ATOM 1752 C C . ALA A 1 253 ? -4.984 -4.206 15.454 1.00 98.31 253 ALA A C 1
ATOM 1754 O O . ALA A 1 253 ? -6.041 -4.002 16.056 1.00 98.31 253 ALA A O 1
ATOM 1755 N N . THR A 1 254 ? -3.964 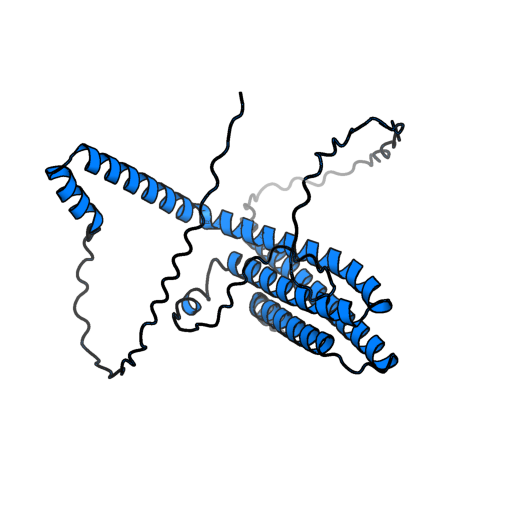-3.343 15.474 1.00 97.69 254 THR A N 1
ATOM 1756 C CA . THR A 1 254 ? -4.000 -2.052 16.176 1.00 97.69 254 THR A CA 1
ATOM 1757 C C . THR A 1 254 ? -5.065 -1.116 15.607 1.00 97.69 254 THR A C 1
ATOM 1759 O O . THR A 1 254 ? -5.810 -0.491 16.355 1.00 97.69 254 THR A O 1
ATOM 1762 N N . LEU A 1 255 ? -5.180 -1.025 14.284 1.00 97.75 255 LEU A N 1
ATOM 1763 C CA . LEU A 1 255 ? -6.173 -0.167 13.642 1.00 97.75 255 LEU A CA 1
ATOM 1764 C C . LEU A 1 255 ? 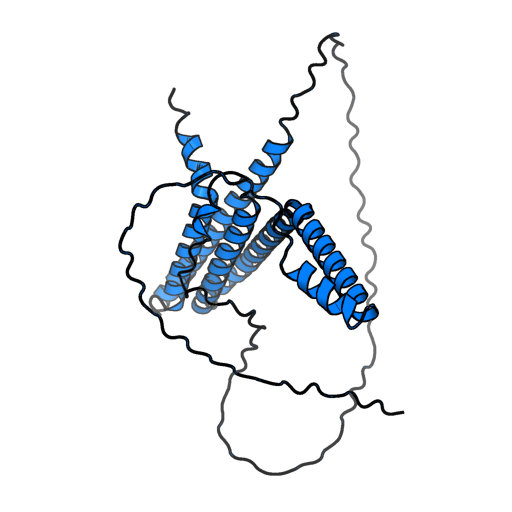-7.604 -0.616 13.987 1.00 97.75 255 LEU A C 1
ATOM 1766 O O . LEU A 1 255 ? -8.451 0.205 14.332 1.00 97.75 255 LEU A O 1
ATOM 1770 N N . ARG A 1 256 ? -7.863 -1.929 14.001 1.00 98.12 256 ARG A N 1
ATOM 1771 C CA . ARG A 1 256 ? -9.167 -2.486 14.405 1.00 98.12 256 ARG A CA 1
ATOM 1772 C C . ARG A 1 256 ? -9.477 -2.260 15.882 1.00 98.12 256 ARG A C 1
ATOM 1774 O O . ARG A 1 256 ? -10.636 -2.030 16.217 1.00 98.12 256 ARG A O 1
ATOM 1781 N N . SER A 1 257 ? -8.481 -2.325 16.767 1.00 98.12 257 SER A N 1
ATOM 1782 C CA . SER A 1 257 ? -8.709 -2.045 18.189 1.00 98.12 257 SER A CA 1
ATOM 1783 C C . SER A 1 257 ? -9.076 -0.578 18.428 1.00 98.12 257 SER A C 1
ATOM 1785 O O . SER A 1 257 ? -9.952 -0.307 19.246 1.00 98.12 257 SER A O 1
ATOM 1787 N N . ILE A 1 258 ? -8.490 0.349 17.662 1.00 96.81 258 ILE A N 1
ATOM 1788 C CA . ILE A 1 258 ? -8.839 1.775 17.689 1.00 96.81 258 ILE A CA 1
ATOM 1789 C C . ILE A 1 258 ? -10.264 2.013 17.178 1.00 96.81 258 ILE A C 1
ATOM 1791 O O . ILE A 1 258 ? -11.023 2.707 17.848 1.00 96.81 258 ILE A O 1
ATOM 1795 N N . ILE A 1 259 ? -10.663 1.395 16.060 1.00 97.38 259 ILE A N 1
ATOM 1796 C CA . ILE A 1 259 ? -12.040 1.510 15.541 1.00 97.38 259 ILE A CA 1
ATOM 1797 C C . ILE A 1 259 ? -13.054 1.034 16.588 1.00 97.38 259 ILE A C 1
ATOM 1799 O O . ILE A 1 259 ? -13.998 1.753 16.897 1.00 97.38 259 ILE A O 1
ATOM 1803 N N . LYS A 1 260 ? -12.812 -0.126 17.212 1.00 97.88 260 LYS A N 1
ATOM 1804 C CA . LYS A 1 260 ? -13.665 -0.645 18.296 1.00 97.88 260 LYS A CA 1
ATOM 1805 C C . LYS A 1 260 ? -13.659 0.237 19.545 1.00 97.88 260 LYS A C 1
ATOM 1807 O O . LYS A 1 260 ? -14.614 0.243 20.315 1.00 97.88 260 LYS A O 1
ATOM 1812 N N . ALA A 1 261 ? -12.559 0.934 19.823 1.00 97.31 261 ALA A N 1
ATOM 1813 C CA . ALA A 1 261 ? -12.511 1.890 20.921 1.00 97.31 261 ALA A CA 1
ATOM 1814 C C . ALA A 1 261 ? -13.369 3.124 20.608 1.00 97.31 261 ALA A C 1
ATOM 1816 O O . ALA A 1 261 ? -14.156 3.519 21.461 1.00 97.31 261 ALA A O 1
ATOM 1817 N N . ALA A 1 262 ? -13.278 3.666 19.390 1.00 96.19 262 ALA A N 1
ATOM 1818 C CA . ALA A 1 262 ? -14.107 4.779 18.934 1.00 96.19 262 ALA A CA 1
ATOM 1819 C C . ALA A 1 262 ? -15.602 4.427 18.932 1.00 96.19 262 ALA A C 1
ATOM 1821 O O . ALA A 1 262 ? -16.406 5.205 19.435 1.00 96.19 262 ALA A O 1
ATOM 1822 N N . GLU A 1 263 ? -15.959 3.233 18.455 1.00 96.62 263 GLU A N 1
ATOM 1823 C CA . GLU A 1 263 ? -17.326 2.701 18.501 1.00 96.62 263 GLU A CA 1
ATOM 1824 C C . GLU A 1 263 ? -17.879 2.683 19.932 1.00 96.62 263 GLU A C 1
ATOM 1826 O O . GLU A 1 263 ? -18.919 3.276 20.196 1.00 96.62 263 GLU A O 1
ATOM 1831 N N . ARG A 1 264 ? -17.128 2.120 20.891 1.00 97.06 264 ARG A N 1
ATOM 1832 C CA . ARG A 1 264 ? -17.539 2.088 22.306 1.00 97.06 264 ARG A CA 1
ATOM 1833 C C . ARG A 1 264 ? -17.690 3.472 22.936 1.00 97.06 264 ARG A C 1
ATOM 1835 O O . ARG A 1 264 ? -18.462 3.616 23.879 1.00 97.06 264 ARG A O 1
ATOM 1842 N N . VAL A 1 265 ? -16.914 4.468 22.501 1.00 95.94 265 VAL A N 1
ATOM 1843 C CA . VAL A 1 265 ? -17.066 5.848 22.992 1.00 95.94 265 VAL A CA 1
ATOM 1844 C C . VAL A 1 265 ? -18.348 6.456 22.429 1.00 95.94 265 VAL A C 1
ATOM 1846 O O . VAL A 1 265 ? -19.140 6.978 23.205 1.00 95.94 265 VAL A O 1
ATOM 1849 N N . LEU A 1 266 ? -18.581 6.307 21.122 1.00 95.12 266 LEU A N 1
ATOM 1850 C CA . LEU A 1 266 ? -19.771 6.805 20.427 1.00 95.12 266 LEU A CA 1
ATOM 1851 C C . LEU A 1 266 ? -21.072 6.210 20.987 1.00 95.12 266 LEU A C 1
ATOM 1853 O O . LEU A 1 266 ? -22.020 6.942 21.266 1.00 95.12 266 LEU A O 1
ATOM 1857 N N . GLU A 1 267 ? -21.080 4.904 21.262 1.00 95.62 267 GLU A N 1
ATOM 1858 C CA . GLU A 1 267 ? -22.209 4.218 21.901 1.00 95.62 267 GLU A CA 1
ATOM 1859 C C . GLU A 1 267 ? -22.543 4.792 23.284 1.00 95.62 267 GLU A C 1
ATOM 1861 O O . GLU A 1 267 ? -23.716 4.934 23.624 1.00 95.62 267 GLU A O 1
ATOM 1866 N N . ARG A 1 268 ? -21.532 5.162 24.085 1.00 96.06 268 ARG A N 1
ATOM 1867 C CA . ARG A 1 268 ? -21.755 5.763 25.412 1.00 96.06 268 ARG A CA 1
ATOM 1868 C C . ARG A 1 268 ? -22.307 7.180 25.335 1.00 96.06 268 ARG A C 1
ATOM 1870 O O . ARG A 1 268 ? -23.044 7.575 26.231 1.00 96.06 268 ARG A O 1
ATOM 1877 N N . THR A 1 269 ? -21.944 7.940 24.305 1.00 94.00 269 THR A N 1
ATOM 1878 C CA . THR A 1 269 ? -22.465 9.297 24.080 1.00 94.00 269 THR A CA 1
ATOM 1879 C C . THR A 1 269 ? -23.862 9.314 23.457 1.00 94.00 269 THR A C 1
ATOM 1881 O O . THR A 1 269 ? -24.446 10.383 23.340 1.00 94.00 269 THR A O 1
ATOM 1884 N N . GLY A 1 270 ? -24.428 8.156 23.092 1.00 92.12 270 GLY A N 1
ATOM 1885 C CA . GLY A 1 270 ? -25.755 8.061 22.469 1.00 92.12 270 GLY A CA 1
ATOM 1886 C C . GLY A 1 270 ? -25.761 8.346 20.963 1.00 92.12 270 GLY A C 1
ATOM 1887 O O . GLY A 1 270 ? -26.782 8.146 20.307 1.00 92.12 270 GLY A O 1
ATOM 1888 N N . ASP A 1 271 ? -24.612 8.717 20.400 1.00 82.56 271 ASP A N 1
ATOM 1889 C CA . ASP A 1 271 ? -24.371 8.799 18.963 1.00 82.56 271 ASP A CA 1
ATOM 1890 C C . ASP A 1 271 ? -24.072 7.388 18.445 1.00 82.56 271 ASP A C 1
ATOM 1892 O O . ASP A 1 271 ? -22.919 7.007 18.240 1.00 82.56 271 ASP A O 1
ATOM 1896 N N . GLY A 1 272 ? -25.115 6.562 18.307 1.00 74.06 272 GLY A N 1
ATOM 1897 C CA . GLY A 1 272 ? -24.995 5.175 17.842 1.00 74.06 272 GLY A CA 1
ATOM 1898 C C . GLY A 1 272 ? -24.152 5.030 16.565 1.00 74.06 272 GLY A C 1
ATOM 1899 O O . GLY A 1 272 ? -23.966 5.991 15.825 1.00 74.06 272 GLY A O 1
ATOM 1900 N N . ALA A 1 273 ? -23.652 3.814 16.303 1.00 77.44 273 ALA A N 1
ATOM 1901 C CA . ALA A 1 273 ? -22.647 3.494 15.278 1.00 77.44 273 ALA A CA 1
ATOM 1902 C C . ALA A 1 273 ? -22.710 4.383 14.018 1.00 77.44 273 ALA A C 1
ATOM 1904 O O . ALA A 1 273 ? -23.479 4.125 13.080 1.00 77.44 273 ALA A O 1
ATOM 1905 N N . SER A 1 274 ? -21.875 5.427 14.016 1.00 86.81 274 SER A N 1
ATOM 1906 C CA . SER A 1 274 ? -21.849 6.433 12.962 1.00 86.81 274 SER A CA 1
ATOM 1907 C C . SER A 1 274 ? -21.413 5.813 11.635 1.00 86.81 274 SER A C 1
ATOM 1909 O O . SER A 1 274 ? -20.700 4.802 11.588 1.00 86.81 274 SER A O 1
ATOM 1911 N N . TYR A 1 275 ? -21.816 6.433 10.521 1.00 94.31 275 TYR A N 1
ATOM 1912 C CA . TYR A 1 275 ? -21.380 6.024 9.180 1.00 94.31 275 TYR A CA 1
ATOM 1913 C C . TYR A 1 275 ? -19.847 5.887 9.095 1.00 94.31 275 TYR A C 1
ATOM 1915 O O . TYR A 1 275 ? -19.341 4.964 8.459 1.00 94.31 275 TYR A O 1
ATOM 1923 N N . ALA A 1 276 ? -19.113 6.744 9.813 1.00 94.94 276 ALA A N 1
ATOM 1924 C CA . ALA A 1 276 ? -17.658 6.707 9.895 1.00 94.94 276 ALA A CA 1
ATOM 1925 C C . ALA A 1 276 ? -17.107 5.398 10.488 1.00 94.94 276 ALA A C 1
ATOM 1927 O O . ALA A 1 276 ? -16.134 4.864 9.963 1.00 94.94 276 ALA A O 1
ATOM 1928 N N . VAL A 1 277 ? -17.720 4.855 11.548 1.00 96.44 277 VAL A N 1
ATOM 1929 C CA . VAL A 1 277 ? -17.285 3.584 12.159 1.00 96.44 277 VAL A CA 1
ATOM 1930 C C . VAL A 1 277 ? -17.517 2.416 11.201 1.00 96.44 277 VAL A C 1
ATOM 1932 O O . VAL A 1 277 ? -16.637 1.570 11.035 1.00 96.44 277 VAL A O 1
ATOM 1935 N N . ARG A 1 278 ? -18.666 2.395 10.512 1.00 96.69 278 ARG A N 1
ATOM 1936 C CA . ARG A 1 278 ? -18.983 1.349 9.524 1.00 96.69 278 ARG A CA 1
ATOM 1937 C C . ARG A 1 278 ? -18.039 1.387 8.324 1.00 96.69 278 ARG A C 1
ATOM 1939 O O . ARG A 1 278 ? -17.574 0.332 7.893 1.00 96.69 278 ARG A O 1
ATOM 1946 N N . ASP A 1 279 ? -17.731 2.580 7.813 1.00 96.81 279 ASP A N 1
ATOM 1947 C CA . ASP A 1 279 ? -16.744 2.758 6.740 1.00 96.81 279 ASP A CA 1
ATOM 1948 C C . ASP A 1 279 ? -15.346 2.311 7.189 1.00 96.81 279 ASP A C 1
ATOM 1950 O O . ASP A 1 279 ? -14.656 1.593 6.464 1.00 96.81 279 ASP A O 1
ATOM 1954 N N . ALA A 1 280 ? -14.947 2.659 8.415 1.00 97.00 280 ALA A N 1
ATOM 1955 C CA . ALA A 1 280 ? -13.668 2.247 8.976 1.00 97.00 280 ALA A CA 1
ATOM 1956 C C . ALA A 1 280 ? -13.550 0.723 9.120 1.00 97.00 280 ALA A C 1
ATOM 1958 O O . ALA A 1 280 ? -12.520 0.158 8.746 1.00 97.00 280 ALA A O 1
ATOM 1959 N N . ASP A 1 281 ? -14.591 0.035 9.603 1.00 97.38 281 ASP A N 1
ATOM 1960 C CA . ASP A 1 281 ? -14.583 -1.431 9.673 1.00 97.38 281 ASP A CA 1
ATOM 1961 C C . ASP A 1 281 ? -14.559 -2.069 8.275 1.00 97.38 281 ASP A C 1
ATOM 1963 O O . ASP A 1 281 ? -13.784 -2.998 8.034 1.00 97.38 281 ASP A O 1
ATOM 1967 N N . ALA A 1 282 ? -15.340 -1.547 7.323 1.00 97.81 282 ALA A N 1
ATOM 1968 C CA . ALA A 1 282 ? -15.309 -2.012 5.937 1.00 97.81 282 ALA A CA 1
ATOM 1969 C C . ALA A 1 282 ? -13.908 -1.857 5.316 1.00 97.81 282 ALA A C 1
ATOM 1971 O O . ALA A 1 282 ? -13.384 -2.805 4.724 1.00 97.81 282 ALA A O 1
ATOM 1972 N N . ALA A 1 283 ? -13.259 -0.708 5.520 1.00 97.50 283 ALA A N 1
ATOM 1973 C CA . ALA A 1 283 ? -11.893 -0.463 5.071 1.00 97.50 283 ALA A CA 1
ATOM 1974 C C . ALA A 1 283 ? -10.884 -1.407 5.752 1.00 97.50 283 ALA A C 1
ATOM 1976 O O . ALA A 1 283 ? -10.026 -1.981 5.081 1.00 97.50 283 ALA A O 1
ATOM 1977 N N . ALA A 1 284 ? -11.015 -1.648 7.062 1.00 97.69 284 ALA A N 1
ATOM 1978 C CA . ALA A 1 284 ? -10.169 -2.592 7.790 1.00 97.69 284 ALA A CA 1
ATOM 1979 C C . ALA A 1 284 ? -10.365 -4.046 7.321 1.00 97.69 284 ALA A C 1
ATOM 1981 O O . ALA A 1 284 ? -9.401 -4.814 7.260 1.00 97.69 284 ALA A O 1
ATOM 1982 N N . ARG A 1 285 ? -11.587 -4.442 6.940 1.00 98.00 285 ARG A N 1
ATOM 1983 C CA . ARG A 1 285 ? -11.849 -5.739 6.296 1.00 98.00 285 ARG A CA 1
ATOM 1984 C C . ARG A 1 285 ? -11.175 -5.833 4.927 1.00 98.00 285 ARG A C 1
ATOM 1986 O O . ARG A 1 285 ? -10.555 -6.857 4.647 1.00 98.00 285 ARG A O 1
ATOM 1993 N N . GLY A 1 286 ? -11.215 -4.768 4.126 1.00 97.06 286 GLY A N 1
ATOM 1994 C CA . GLY A 1 286 ? -10.480 -4.683 2.859 1.00 97.06 286 GLY A CA 1
ATOM 1995 C C . GLY A 1 286 ? -8.964 -4.822 3.042 1.00 97.06 286 GLY A C 1
ATOM 1996 O O . GLY A 1 286 ? -8.324 -5.610 2.346 1.00 97.06 286 GLY A O 1
ATOM 1997 N N . ALA A 1 287 ? -8.395 -4.140 4.038 1.00 97.06 287 ALA A N 1
ATOM 1998 C CA . ALA A 1 287 ? -6.981 -4.260 4.389 1.00 97.06 287 ALA A CA 1
ATOM 1999 C C . ALA A 1 287 ? -6.610 -5.677 4.852 1.00 97.06 287 ALA A C 1
ATOM 2001 O O . ALA A 1 287 ? -5.581 -6.217 4.448 1.00 97.06 287 ALA A O 1
ATOM 2002 N N . ARG A 1 288 ? -7.473 -6.328 5.645 1.00 97.19 288 ARG A N 1
ATOM 2003 C CA . ARG A 1 288 ? -7.293 -7.734 6.039 1.00 97.19 288 ARG A CA 1
ATOM 2004 C C . ARG A 1 288 ? -7.264 -8.668 4.837 1.00 97.19 288 ARG A C 1
ATOM 2006 O O . ARG A 1 288 ? -6.430 -9.572 4.806 1.00 97.19 288 ARG A O 1
ATOM 2013 N N . ALA A 1 289 ? -8.180 -8.471 3.891 1.00 95.81 289 ALA A N 1
ATOM 2014 C CA . ALA A 1 289 ? -8.228 -9.258 2.668 1.00 95.81 289 ALA A CA 1
ATOM 2015 C C . ALA A 1 289 ? -6.926 -9.094 1.878 1.00 95.81 289 ALA A C 1
ATOM 2017 O O . ALA A 1 289 ? -6.327 -10.099 1.532 1.00 95.81 289 ALA A O 1
ATOM 2018 N N . ALA A 1 290 ? -6.417 -7.866 1.719 1.00 95.00 290 ALA A N 1
ATOM 2019 C CA . ALA A 1 290 ? -5.131 -7.618 1.060 1.00 95.00 290 ALA A CA 1
ATOM 2020 C C . ALA A 1 290 ? -3.947 -8.313 1.764 1.00 95.00 290 ALA A C 1
ATOM 2022 O O . ALA A 1 290 ? -3.129 -8.936 1.103 1.00 95.00 290 ALA A O 1
ATOM 2023 N N . VAL A 1 291 ? -3.873 -8.269 3.101 1.00 95.00 291 VAL A N 1
ATOM 2024 C CA . VAL A 1 291 ? -2.825 -8.971 3.877 1.00 95.00 291 VAL A CA 1
ATOM 2025 C C . VAL A 1 291 ? -2.935 -10.491 3.749 1.00 95.00 291 VAL A C 1
ATOM 2027 O O . VAL A 1 291 ? -1.923 -11.188 3.734 1.00 95.00 291 VAL A O 1
ATOM 2030 N N . THR A 1 292 ? -4.155 -11.016 3.677 1.00 93.50 292 THR A N 1
ATOM 2031 C CA . THR A 1 292 ? -4.397 -12.459 3.549 1.00 93.50 292 THR A CA 1
ATOM 2032 C C . THR A 1 292 ? -4.133 -12.938 2.125 1.00 93.50 292 THR A C 1
ATOM 2034 O O . THR A 1 292 ? -3.582 -14.010 1.950 1.00 93.50 292 THR A O 1
ATOM 2037 N N . ASP A 1 293 ? -4.468 -12.145 1.117 1.00 91.75 293 ASP A N 1
ATOM 2038 C CA . ASP A 1 293 ? -4.160 -12.426 -0.285 1.00 91.75 293 ASP A CA 1
ATOM 2039 C C . ASP A 1 293 ? -2.642 -12.408 -0.528 1.00 91.75 293 ASP A C 1
ATOM 2041 O O . ASP A 1 293 ? -2.077 -13.366 -1.044 1.00 91.75 293 ASP A O 1
ATOM 2045 N N . ALA A 1 294 ? -1.957 -11.376 -0.024 1.00 91.44 294 ALA A N 1
ATOM 2046 C CA . ALA A 1 294 ? -0.510 -11.227 -0.155 1.00 91.44 294 ALA A CA 1
ATOM 2047 C C . ALA A 1 294 ? 0.300 -12.312 0.579 1.00 91.44 294 ALA A C 1
ATOM 2049 O O . ALA A 1 294 ? 1.333 -12.749 0.080 1.00 91.44 294 ALA A O 1
ATOM 2050 N N . PHE A 1 295 ? -0.135 -12.734 1.775 1.00 90.81 295 PHE A N 1
ATOM 2051 C CA . PHE A 1 295 ? 0.687 -13.564 2.674 1.00 90.81 295 PHE A CA 1
ATOM 2052 C C . PHE A 1 295 ? -0.003 -14.835 3.185 1.00 90.81 295 PHE A C 1
ATOM 2054 O O . PHE A 1 295 ? 0.540 -15.521 4.053 1.00 90.81 295 PHE A O 1
ATOM 2061 N N . GLY A 1 296 ? -1.215 -15.139 2.724 1.00 83.69 296 GLY A N 1
ATOM 2062 C CA . GLY A 1 296 ? -2.013 -16.270 3.207 1.00 83.69 296 GLY A CA 1
ATOM 2063 C C . GLY A 1 296 ? -1.488 -17.619 2.732 1.00 83.69 296 GLY A C 1
ATOM 2064 O O . GLY A 1 296 ? -1.525 -18.578 3.497 1.00 83.69 296 GLY A O 1
ATOM 2065 N N . ALA A 1 297 ? -0.920 -17.677 1.525 1.00 69.75 297 ALA A N 1
ATOM 2066 C CA . ALA A 1 297 ? -0.318 -18.899 0.990 1.00 69.75 297 ALA A CA 1
ATOM 2067 C C . ALA A 1 297 ? 0.924 -19.342 1.787 1.00 69.75 297 ALA A C 1
ATOM 2069 O O . ALA A 1 297 ? 1.157 -20.531 1.960 1.00 69.75 297 ALA A O 1
ATOM 2070 N N . VAL A 1 298 ? 1.679 -18.395 2.355 1.00 65.12 298 VAL A N 1
ATOM 2071 C CA . VAL A 1 298 ? 2.940 -18.676 3.067 1.00 65.12 298 VAL A CA 1
ATOM 2072 C C . VAL A 1 298 ? 2.712 -19.366 4.423 1.00 65.12 298 VAL A C 1
ATOM 2074 O O . VAL A 1 298 ? 3.607 -20.021 4.943 1.00 65.12 298 VAL A O 1
ATOM 2077 N N . GLY A 1 299 ? 1.516 -19.244 5.012 1.00 59.06 299 GLY A N 1
ATOM 2078 C CA . GLY A 1 299 ? 1.218 -19.790 6.342 1.00 59.06 299 GLY A CA 1
ATOM 2079 C C . GLY A 1 299 ? 0.557 -21.171 6.362 1.00 59.06 299 GLY A C 1
ATOM 2080 O O . GLY A 1 299 ? 0.542 -21.802 7.416 1.00 59.06 299 GLY A O 1
ATOM 2081 N N . ALA A 1 300 ? -0.010 -21.637 5.245 1.00 60.81 300 ALA A N 1
ATOM 2082 C CA . ALA A 1 300 ? -0.789 -22.878 5.225 1.00 60.81 300 ALA A CA 1
ATOM 2083 C C . ALA A 1 300 ? 0.094 -24.139 5.163 1.00 60.81 300 ALA A C 1
ATOM 2085 O O . ALA A 1 300 ? -0.221 -25.128 5.820 1.00 60.81 300 ALA A O 1
ATOM 2086 N N . ASP A 1 301 ? 1.232 -24.085 4.463 1.00 58.66 301 ASP A N 1
ATOM 2087 C CA . ASP A 1 301 ? 2.119 -25.248 4.297 1.00 58.66 301 ASP A CA 1
ATOM 2088 C C . ASP A 1 301 ? 2.952 -25.583 5.549 1.00 58.66 301 ASP A C 1
ATOM 2090 O O . ASP A 1 301 ? 3.394 -26.716 5.724 1.00 58.66 301 ASP A O 1
ATOM 2094 N N . GLY A 1 302 ? 3.137 -24.632 6.472 1.00 57.00 302 GLY A N 1
ATOM 2095 C CA . GLY A 1 302 ? 3.920 -24.850 7.697 1.00 57.00 302 GLY A CA 1
ATOM 2096 C C . GLY A 1 302 ? 3.182 -25.600 8.813 1.00 57.00 302 GLY A C 1
ATOM 2097 O O . GLY A 1 302 ? 3.822 -26.113 9.727 1.00 57.00 302 GLY A O 1
ATOM 2098 N N . ALA A 1 303 ? 1.848 -25.676 8.762 1.00 56.34 303 ALA A N 1
ATOM 2099 C CA . ALA A 1 303 ? 1.047 -26.266 9.839 1.00 56.34 303 ALA A CA 1
ATOM 2100 C C . ALA A 1 303 ? 0.827 -27.784 9.697 1.00 56.34 303 ALA A C 1
ATOM 2102 O O . ALA A 1 303 ? 0.341 -28.414 10.633 1.00 56.34 303 ALA A O 1
ATOM 2103 N N . VAL A 1 304 ? 1.178 -28.385 8.554 1.00 57.78 304 VAL A N 1
ATOM 2104 C CA . VAL A 1 304 ? 0.862 -29.799 8.271 1.00 57.78 304 VAL A CA 1
ATOM 2105 C C . VAL A 1 304 ? 1.963 -30.762 8.741 1.00 57.78 304 VAL A C 1
ATOM 2107 O O . VAL A 1 304 ? 1.709 -31.954 8.858 1.00 57.78 304 VAL A O 1
ATOM 2110 N N . ASN A 1 305 ? 3.161 -30.279 9.094 1.00 50.72 305 ASN A N 1
ATOM 2111 C CA . ASN A 1 305 ? 4.315 -31.155 9.350 1.00 50.72 305 ASN A CA 1
ATOM 2112 C C . ASN A 1 305 ? 4.752 -31.274 10.826 1.00 50.72 305 ASN A C 1
ATOM 2114 O O . ASN A 1 305 ? 5.911 -31.573 11.093 1.00 50.72 305 ASN A O 1
ATOM 2118 N N . LEU A 1 306 ? 3.851 -31.029 11.790 1.00 54.84 306 LEU A N 1
ATOM 2119 C CA . LEU A 1 306 ? 4.138 -31.164 13.234 1.00 54.84 306 LEU A CA 1
ATOM 2120 C C . LEU A 1 306 ? 3.351 -32.298 13.923 1.00 54.84 306 LEU A C 1
ATOM 2122 O O . LEU A 1 306 ? 3.157 -32.283 15.136 1.00 54.84 306 LEU A O 1
ATOM 2126 N N . LEU A 1 307 ? 2.872 -33.265 13.137 1.00 53.34 307 LEU A N 1
ATOM 2127 C CA . LEU A 1 307 ? 2.083 -34.418 13.584 1.00 53.34 307 LEU A CA 1
ATOM 2128 C C . LEU A 1 307 ? 2.594 -35.713 12.920 1.00 53.34 307 LEU A C 1
ATOM 2130 O O . LEU A 1 307 ? 1.821 -36.463 12.332 1.00 53.34 307 LEU A O 1
ATOM 2134 N N . VAL A 1 308 ? 3.910 -35.947 12.984 1.00 49.06 308 VAL A N 1
ATOM 2135 C CA . VAL A 1 308 ? 4.587 -37.235 12.721 1.00 49.06 308 VAL A CA 1
ATOM 2136 C C . VAL A 1 308 ? 5.753 -37.352 13.693 1.00 49.06 308 VAL A C 1
ATOM 2138 O O . VAL A 1 308 ? 5.931 -38.454 14.253 1.00 49.06 308 VAL A O 1
#

Organism: NCBI:txid390880

Sequence (308 aa):
MLVTSPTPQNAALFFASRQPAVARSSAGASGPTPGSATRADRALPSDDLIAMVAKDDPDRADAMREQQEHLRQAQAWLDANPARIDEARKEAARQKIARIKAELQALRMMVATNPEAAARRAAALARDLATAVRDYAGAGGGGGASAASMMSPGSPGGASVSATAPVTVGATDGAGAPPAETQGAPVSATRAGAETAAGPGGETAPPPVVAGDQGPETAAGPGGIASPPETGGRGSARAEDEAFARDARHTLATLRSIIKAAERVLERTGDGASYAVRDADAAARGARAAVTDAFGAVGADGAVNLLV

Radius of gyration: 31.89 Å; chains: 1; bounding box: 69×88×79 Å